Protein AF-A0A497N3H9-F1 (afdb_monomer)

Foldseek 3Di:
DKEKFKDWAFQCPPFDPLPLPTATFKMKIWIDDQLPCVNDIDIDIGGHPRVCSLVVLVVVLVVLVVVFPHEYEAACCVVPVQVSSCVNCVVVVHHSVVSCLRHNYDHVLVLCVVLVVDPPDRDLVRLCVVLVNDAPQPPDDSRCLNVVSVVCVVPVDCNSRSVNVCNRSSRSVSSNSQVVVVSRPVSVVVCSPDNDDDD

pLDDT: mean 89.41, std 14.36, range [39.44, 98.75]

Radius of gyration: 16.15 Å; Cα contacts (8 Å, |Δi|>4): 323; chains: 1; bounding box: 38×33×42 Å

Structure (mmCIF, N/CA/C/O backbone):
data_AF-A0A497N3H9-F1
#
_entry.id   AF-A0A497N3H9-F1
#
loop_
_atom_site.group_PDB
_atom_site.id
_atom_site.type_symbol
_atom_site.label_atom_id
_atom_site.label_alt_id
_atom_site.label_comp_id
_atom_site.label_asym_id
_atom_site.label_entity_id
_atom_site.label_seq_id
_atom_site.pdbx_PDB_ins_code
_atom_site.Cartn_x
_atom_site.Cartn_y
_atom_site.Cartn_z
_atom_site.occupancy
_atom_site.B_iso_or_equiv
_atom_site.auth_seq_id
_atom_site.auth_comp_id
_atom_site.auth_asym_id
_atom_site.auth_atom_id
_atom_site.pdbx_PDB_model_num
ATOM 1 N N . MET A 1 1 ? -19.232 -2.599 6.664 1.00 71.50 1 MET A N 1
ATOM 2 C CA . MET A 1 1 ? -18.861 -2.228 5.272 1.00 71.50 1 MET A CA 1
ATOM 3 C C . MET A 1 1 ? -17.461 -2.758 5.006 1.00 71.50 1 MET A C 1
ATOM 5 O O . MET A 1 1 ? -16.613 -2.571 5.877 1.00 71.50 1 MET A O 1
ATOM 9 N N . PRO A 1 2 ? -17.190 -3.420 3.869 1.00 86.31 2 PRO A N 1
ATOM 10 C CA . PRO A 1 2 ? -15.853 -3.937 3.601 1.00 86.31 2 PRO A CA 1
ATOM 11 C C . PRO A 1 2 ? -14.823 -2.803 3.527 1.00 86.31 2 PRO A C 1
ATOM 13 O O . PRO A 1 2 ? -15.081 -1.733 2.965 1.00 86.31 2 PRO A O 1
ATOM 16 N N . CYS A 1 3 ? -13.666 -3.043 4.134 1.00 93.56 3 CYS A N 1
ATOM 17 C CA . CYS A 1 3 ? -12.518 -2.146 4.125 1.00 93.56 3 CYS A CA 1
ATOM 18 C C . CYS A 1 3 ? -11.404 -2.776 3.295 1.00 93.56 3 CYS A C 1
ATOM 20 O O . CYS A 1 3 ? -11.169 -3.978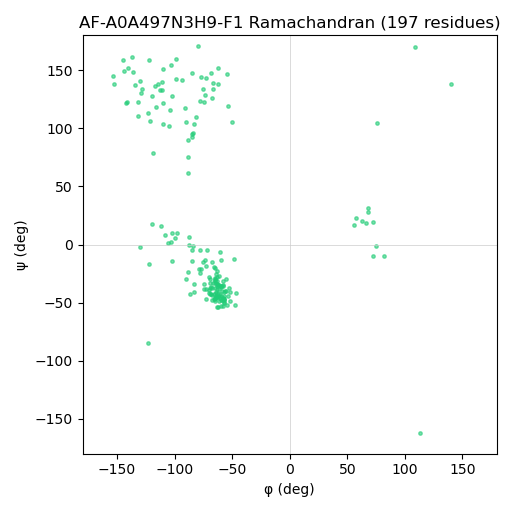 3.405 1.00 93.56 3 CYS A O 1
ATOM 22 N N . VAL A 1 4 ? -10.710 -1.957 2.512 1.00 96.56 4 VAL A N 1
ATOM 23 C CA . VAL A 1 4 ? -9.621 -2.359 1.622 1.00 96.56 4 VAL A CA 1
ATOM 24 C C . VAL A 1 4 ? -8.374 -1.585 2.026 1.00 96.56 4 VAL A C 1
ATOM 26 O O . VAL A 1 4 ? -8.300 -0.387 1.795 1.00 96.56 4 VAL A O 1
ATOM 29 N N . GLY A 1 5 ? -7.410 -2.237 2.665 1.00 97.56 5 GLY A N 1
ATOM 30 C CA . GLY A 1 5 ? -6.070 -1.697 2.871 1.00 97.56 5 GLY A CA 1
ATOM 31 C C . GLY A 1 5 ? -5.264 -1.772 1.581 1.00 97.56 5 GLY A C 1
ATOM 32 O O . GLY A 1 5 ? -5.278 -2.808 0.916 1.00 97.56 5 GLY A O 1
ATOM 33 N N . PHE A 1 6 ? -4.577 -0.689 1.237 1.00 98.50 6 PHE A N 1
ATOM 34 C CA . PHE A 1 6 ? -3.753 -0.590 0.040 1.00 98.50 6 PHE A CA 1
ATOM 35 C C . PHE A 1 6 ? -2.394 0.034 0.351 1.00 98.50 6 PHE A C 1
ATOM 37 O O . PHE A 1 6 ? -2.329 1.021 1.087 1.00 98.50 6 PHE A O 1
ATOM 44 N N . ASP A 1 7 ? -1.347 -0.543 -0.235 1.00 98.62 7 ASP A N 1
ATOM 45 C CA . ASP A 1 7 ? 0.041 -0.094 -0.116 1.00 98.62 7 ASP A CA 1
ATOM 46 C C . ASP A 1 7 ? 0.853 -0.516 -1.353 1.00 98.62 7 ASP A C 1
ATOM 48 O O . ASP A 1 7 ? 0.624 -1.609 -1.898 1.00 98.62 7 ASP A O 1
ATOM 52 N N . ILE A 1 8 ? 1.806 0.317 -1.783 1.00 98.50 8 ILE A N 1
ATOM 53 C CA . ILE A 1 8 ? 2.763 -0.005 -2.852 1.00 98.50 8 ILE A CA 1
ATOM 54 C C . ILE A 1 8 ? 4.211 0.102 -2.390 1.00 98.50 8 ILE A C 1
ATOM 56 O O . ILE A 1 8 ? 4.551 0.864 -1.495 1.00 98.50 8 ILE A O 1
ATOM 60 N N . GLU A 1 9 ? 5.094 -0.575 -3.117 1.00 98.25 9 GLU A N 1
ATOM 61 C CA . GLU A 1 9 ? 6.535 -0.404 -2.978 1.00 98.25 9 GLU A CA 1
ATOM 62 C C . GLU A 1 9 ? 7.197 -0.190 -4.336 1.00 98.25 9 GLU A C 1
ATOM 64 O O . GLU A 1 9 ? 6.853 -0.821 -5.346 1.00 98.25 9 GLU A O 1
ATOM 69 N N . THR A 1 10 ? 8.182 0.701 -4.353 1.00 97.81 10 THR A N 1
ATOM 70 C CA . THR A 1 10 ? 8.909 1.110 -5.555 1.00 97.81 10 THR A CA 1
ATOM 71 C C . THR A 1 10 ? 10.340 0.593 -5.532 1.00 97.81 10 THR A C 1
ATOM 73 O O . THR A 1 10 ? 10.973 0.421 -4.485 1.00 97.81 10 THR A O 1
ATOM 76 N N . TYR A 1 11 ? 10.902 0.361 -6.714 1.00 97.31 11 TYR A N 1
ATOM 77 C CA . TYR A 1 11 ? 12.318 0.045 -6.837 1.00 97.31 11 TYR A CA 1
ATOM 78 C C . TYR A 1 11 ? 13.142 1.326 -6.969 1.00 97.31 11 TYR A C 1
ATOM 80 O O . TYR A 1 11 ? 13.400 1.802 -8.073 1.00 97.31 11 TYR A O 1
ATOM 88 N N . SER A 1 12 ? 13.573 1.859 -5.824 1.00 95.06 12 SER A N 1
ATOM 89 C CA . SER A 1 12 ? 14.181 3.192 -5.732 1.00 95.06 12 SER A CA 1
ATOM 90 C C . SER A 1 12 ? 15.623 3.188 -5.210 1.00 95.06 12 SER A C 1
ATOM 92 O O . SER A 1 12 ? 15.875 3.481 -4.040 1.00 95.06 12 SER A O 1
ATOM 94 N N . PRO A 1 13 ? 16.618 2.857 -6.057 1.00 92.44 13 PRO A N 1
ATOM 95 C CA . PRO A 1 13 ? 18.021 2.778 -5.644 1.00 92.44 13 PRO A CA 1
ATOM 96 C C . PRO A 1 13 ? 18.681 4.148 -5.416 1.00 92.44 13 PRO A C 1
ATOM 98 O O . PRO A 1 13 ? 19.770 4.211 -4.851 1.00 92.44 13 PRO A O 1
ATOM 101 N N . ARG A 1 14 ? 18.058 5.249 -5.865 1.00 89.75 14 ARG A N 1
ATOM 102 C CA . ARG A 1 14 ? 18.621 6.613 -5.800 1.00 89.75 14 ARG A CA 1
ATOM 103 C C . ARG A 1 14 ? 18.053 7.478 -4.669 1.00 89.75 14 ARG A C 1
ATOM 105 O O . ARG A 1 14 ? 18.350 8.667 -4.616 1.00 89.75 14 ARG A O 1
ATOM 112 N N . GLY A 1 15 ? 17.289 6.889 -3.752 1.00 87.06 15 GLY A N 1
ATOM 113 C CA . GLY A 1 15 ? 16.639 7.601 -2.651 1.00 87.06 15 GLY A CA 1
ATOM 114 C C . GLY A 1 15 ? 15.120 7.594 -2.783 1.00 87.06 15 GLY A C 1
ATOM 115 O O . GLY A 1 15 ? 14.568 6.755 -3.485 1.00 87.06 15 GLY A O 1
ATOM 116 N N . PHE A 1 16 ? 14.439 8.493 -2.070 1.00 85.19 16 PHE A N 1
ATOM 117 C CA . PHE A 1 16 ? 12.977 8.553 -2.090 1.00 85.19 16 PHE A CA 1
ATOM 118 C C . PHE A 1 16 ? 12.466 8.990 -3.481 1.00 85.19 16 PHE A C 1
ATOM 120 O O . PHE A 1 16 ? 13.000 9.953 -4.036 1.00 85.19 16 PHE A O 1
ATOM 127 N N . PRO A 1 17 ? 11.458 8.317 -4.062 1.00 89.62 17 PRO A N 1
ATOM 128 C CA . PRO A 1 17 ? 11.097 8.506 -5.466 1.00 89.62 17 PRO A CA 1
ATOM 129 C C . PRO A 1 17 ? 10.079 9.637 -5.692 1.00 89.62 17 PRO A C 1
ATOM 131 O O . PRO A 1 17 ? 8.977 9.413 -6.183 1.00 89.62 17 PRO A O 1
ATOM 134 N N . ASP A 1 18 ? 10.428 10.874 -5.351 1.00 85.50 18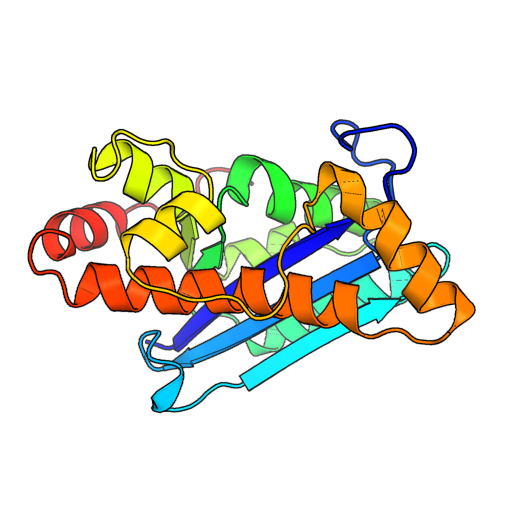 ASP A N 1
ATOM 135 C CA . ASP A 1 18 ? 9.503 12.021 -5.445 1.00 85.50 18 ASP A CA 1
ATOM 136 C C . ASP A 1 18 ? 9.108 12.422 -6.886 1.00 85.50 18 ASP A C 1
ATOM 138 O O . ASP A 1 18 ? 8.157 13.179 -7.076 1.00 85.50 18 ASP A O 1
ATOM 142 N N . ASP A 1 19 ? 9.828 11.946 -7.907 1.00 89.62 19 ASP A N 1
ATOM 143 C CA . ASP A 1 19 ? 9.641 12.330 -9.315 1.00 89.62 19 ASP A CA 1
ATOM 144 C C . ASP A 1 19 ? 8.821 11.325 -10.145 1.00 89.62 19 ASP A C 1
ATOM 146 O O . ASP A 1 19 ? 8.699 11.485 -11.362 1.00 89.62 19 ASP A O 1
ATOM 150 N N . TYR A 1 20 ? 8.268 10.291 -9.497 1.00 92.44 20 TYR A N 1
ATOM 151 C CA . TYR A 1 20 ? 7.468 9.227 -10.118 1.00 92.44 20 TYR A CA 1
ATOM 152 C C . TYR A 1 20 ? 8.193 8.449 -11.230 1.00 92.44 20 TYR A C 1
ATOM 154 O O . TYR A 1 20 ? 7.549 7.867 -12.108 1.00 92.44 20 TYR A O 1
ATOM 162 N N . ARG A 1 21 ? 9.533 8.431 -11.242 1.00 93.19 21 ARG A N 1
ATOM 163 C CA . ARG A 1 21 ? 10.301 7.736 -12.291 1.00 93.19 21 ARG A CA 1
ATOM 164 C C . ARG A 1 21 ? 10.617 6.289 -11.974 1.00 93.19 21 ARG A C 1
ATOM 166 O O . ARG A 1 21 ? 10.743 5.494 -12.909 1.00 93.19 21 ARG A O 1
ATOM 173 N N . ASP A 1 22 ? 10.751 5.966 -10.699 1.00 96.81 22 ASP A N 1
ATOM 174 C CA . ASP A 1 22 ? 11.060 4.612 -10.270 1.00 96.81 22 ASP A CA 1
ATOM 175 C C . ASP A 1 22 ? 9.834 3.694 -10.445 1.00 96.81 22 ASP A C 1
ATOM 177 O O . ASP A 1 22 ? 8.695 4.130 -10.276 1.00 96.81 22 ASP A O 1
ATOM 181 N N . PRO A 1 23 ? 10.027 2.427 -10.837 1.00 97.88 23 PRO A N 1
ATOM 182 C CA . PRO A 1 23 ? 8.909 1.540 -11.108 1.00 97.88 23 PRO A CA 1
ATOM 183 C C . PRO A 1 23 ? 8.284 1.018 -9.815 1.00 97.88 23 PRO A C 1
ATOM 185 O O . PRO A 1 23 ? 8.991 0.692 -8.855 1.00 97.88 23 PRO A O 1
ATOM 188 N N . VAL A 1 24 ? 6.961 0.863 -9.824 1.00 98.56 24 VAL A N 1
ATOM 189 C CA . VAL A 1 24 ? 6.231 0.069 -8.832 1.00 98.56 24 VAL A CA 1
ATOM 190 C C . VAL A 1 24 ? 6.599 -1.396 -9.028 1.00 98.56 24 VAL A C 1
ATOM 192 O O . VAL A 1 24 ? 6.485 -1.946 -10.124 1.00 98.56 24 VAL A O 1
ATOM 195 N N . VAL A 1 25 ? 7.049 -2.038 -7.955 1.00 98.56 25 VAL A N 1
ATOM 196 C CA . VAL A 1 25 ? 7.502 -3.435 -7.985 1.00 98.56 25 VAL A CA 1
ATOM 197 C C . VAL A 1 25 ? 6.753 -4.337 -7.027 1.00 98.56 25 VAL A C 1
ATOM 199 O O . VAL A 1 25 ? 6.792 -5.552 -7.213 1.00 98.56 25 VAL A O 1
ATOM 202 N N . ALA A 1 26 ? 6.046 -3.775 -6.047 1.00 98.56 26 ALA A N 1
ATOM 203 C CA . ALA A 1 26 ? 5.048 -4.510 -5.291 1.00 98.56 26 ALA A CA 1
ATOM 204 C C . ALA A 1 26 ? 3.812 -3.658 -5.008 1.00 98.56 26 ALA A C 1
ATOM 206 O O . ALA A 1 26 ? 3.882 -2.431 -4.956 1.00 98.56 26 ALA A O 1
ATOM 207 N N . ALA A 1 27 ? 2.675 -4.327 -4.864 1.00 98.69 27 ALA A N 1
ATOM 208 C CA . ALA A 1 27 ? 1.418 -3.714 -4.472 1.00 98.69 27 ALA A CA 1
ATOM 209 C C . ALA A 1 27 ? 0.547 -4.746 -3.759 1.00 98.69 27 ALA A C 1
ATOM 211 O O . ALA A 1 27 ? 0.442 -5.887 -4.220 1.00 98.69 27 ALA A O 1
ATOM 212 N N . THR A 1 28 ? -0.120 -4.341 -2.681 1.00 98.69 28 THR A N 1
ATOM 213 C CA . THR A 1 28 ? -1.035 -5.215 -1.944 1.00 98.69 28 THR A CA 1
ATOM 214 C C . THR A 1 28 ? -2.390 -4.561 -1.740 1.00 98.69 28 THR A C 1
ATOM 216 O O . THR A 1 28 ? -2.478 -3.422 -1.292 1.00 98.69 28 THR A O 1
ATOM 219 N N . LEU A 1 29 ? -3.446 -5.330 -2.008 1.00 98.00 29 LEU A N 1
ATOM 220 C CA . LEU A 1 29 ? -4.818 -5.068 -1.590 1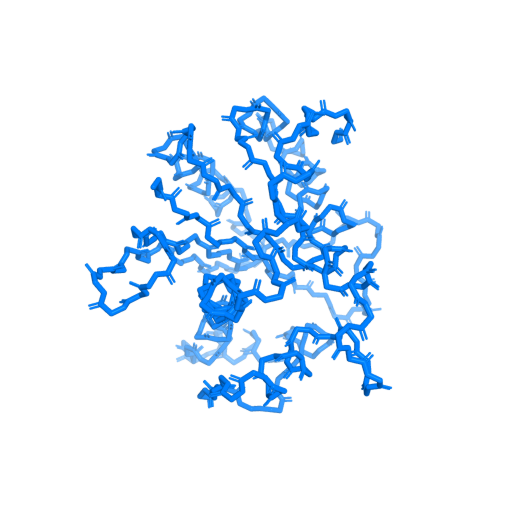.00 98.00 29 LEU A CA 1
ATOM 221 C C . LEU A 1 29 ? -5.217 -6.100 -0.530 1.00 98.00 29 LEU A C 1
ATOM 223 O O . LEU A 1 29 ? -5.199 -7.309 -0.771 1.00 98.00 29 LEU A O 1
ATOM 227 N N . ALA A 1 30 ? -5.593 -5.617 0.648 1.00 97.50 30 ALA A N 1
ATOM 228 C CA . ALA A 1 30 ? -6.062 -6.428 1.761 1.00 97.50 30 ALA A CA 1
ATOM 229 C C . ALA A 1 30 ? -7.512 -6.068 2.070 1.00 97.50 30 ALA A C 1
ATOM 231 O O . ALA A 1 30 ? -7.790 -4.936 2.445 1.00 97.50 30 ALA A O 1
ATOM 232 N N . THR A 1 31 ? -8.440 -7.013 1.950 1.00 95.44 31 THR A N 1
ATOM 233 C CA . THR A 1 31 ? -9.865 -6.763 2.205 1.00 95.44 31 THR A CA 1
ATOM 234 C C . THR A 1 31 ? -10.343 -7.523 3.431 1.00 95.44 31 THR A C 1
ATOM 236 O O . THR A 1 31 ? -10.085 -8.717 3.567 1.00 95.44 31 THR A O 1
ATOM 239 N N . SER A 1 32 ? -11.068 -6.843 4.315 1.00 93.62 32 SER A N 1
ATOM 240 C CA . SER A 1 32 ? -11.694 -7.439 5.498 1.00 93.62 32 SER A CA 1
ATOM 241 C C . SER A 1 32 ? -13.048 -6.787 5.779 1.00 93.62 32 SER A C 1
ATOM 243 O O . SER A 1 32 ? -13.260 -5.604 5.483 1.00 93.62 32 SER A O 1
ATOM 245 N N . ILE A 1 33 ? -13.971 -7.556 6.356 1.00 83.44 33 ILE A N 1
ATOM 246 C CA . ILE A 1 33 ? -15.256 -7.044 6.834 1.00 83.44 33 ILE A CA 1
ATOM 247 C C . ILE A 1 33 ? -14.997 -6.254 8.123 1.00 83.44 33 ILE A C 1
ATOM 249 O O . ILE A 1 33 ? -14.389 -6.750 9.067 1.00 83.44 33 ILE A O 1
ATOM 253 N N . ASP A 1 34 ? -15.386 -4.976 8.128 1.00 75.69 34 ASP A N 1
ATOM 254 C CA . ASP A 1 34 ? -15.263 -4.053 9.271 1.00 75.69 34 ASP A CA 1
ATOM 255 C C . ASP A 1 34 ? -13.833 -3.886 9.841 1.00 75.69 34 ASP A C 1
ATOM 257 O O . ASP A 1 34 ? -13.625 -3.376 10.947 1.00 75.69 34 ASP A O 1
ATOM 261 N N . GLY A 1 35 ? -12.820 -4.283 9.065 1.00 76.81 35 GLY A N 1
ATOM 262 C CA . GLY A 1 35 ? -11.402 -4.170 9.406 1.00 76.81 35 GLY A CA 1
ATOM 263 C C . GLY A 1 35 ? -10.894 -5.187 10.436 1.00 76.81 35 GLY A C 1
ATOM 264 O O . GLY A 1 35 ? -9.704 -5.156 10.757 1.00 76.81 35 GLY A O 1
ATOM 265 N N . ASP A 1 36 ? -11.737 -6.083 10.970 1.00 87.81 36 ASP A N 1
ATOM 266 C CA . ASP A 1 36 ? -11.266 -7.176 11.831 1.00 87.81 36 ASP A CA 1
ATOM 267 C C . ASP A 1 36 ? -10.809 -8.362 10.982 1.00 87.81 36 ASP A C 1
ATOM 269 O O . ASP A 1 36 ? -11.581 -9.242 10.614 1.00 87.81 36 ASP A O 1
ATOM 273 N N . VAL A 1 37 ? -9.508 -8.420 10.712 1.00 92.25 37 VAL A N 1
ATOM 274 C CA . VAL A 1 37 ? -8.904 -9.469 9.874 1.00 92.25 37 VAL A CA 1
ATOM 275 C C . VAL A 1 37 ? -9.106 -10.897 10.402 1.00 92.25 37 VAL A C 1
ATOM 277 O O . VAL A 1 37 ? -8.846 -11.852 9.676 1.00 92.25 37 VAL A O 1
ATOM 280 N N . ARG A 1 38 ? -9.552 -11.067 11.655 1.00 91.31 38 ARG A N 1
ATOM 281 C CA . ARG A 1 38 ? -9.865 -12.378 12.250 1.00 91.31 38 ARG A CA 1
ATOM 282 C C . ARG A 1 38 ? -11.225 -12.922 11.816 1.00 91.31 38 ARG A C 1
ATOM 284 O O . ARG A 1 38 ? -11.427 -14.125 11.910 1.00 91.31 38 ARG A O 1
ATOM 291 N N . ASP A 1 39 ? -12.119 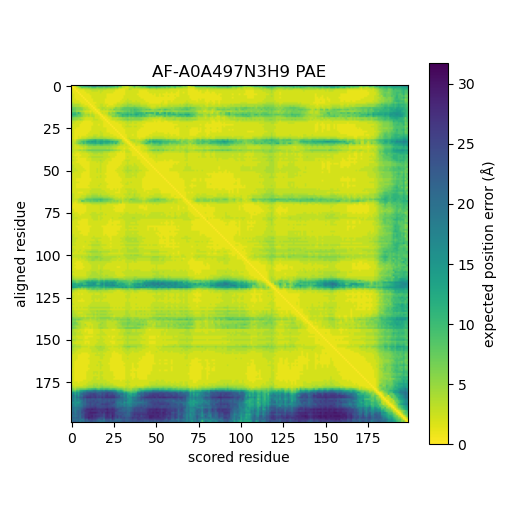-12.051 11.354 1.00 89.44 39 ASP A N 1
ATOM 292 C CA . ASP A 1 39 ? -13.441 -12.416 10.826 1.00 89.44 39 ASP A CA 1
ATOM 293 C C . ASP A 1 39 ? -13.399 -12.742 9.320 1.00 89.44 39 ASP A C 1
ATOM 295 O O . ASP A 1 39 ? -14.396 -13.077 8.691 1.00 89.44 39 ASP A O 1
ATOM 299 N N . GLY A 1 40 ? -12.214 -12.643 8.717 1.00 92.81 40 GLY A N 1
ATOM 300 C CA . GLY A 1 40 ? -11.993 -12.902 7.305 1.00 92.81 40 GLY A CA 1
ATOM 301 C C . GLY A 1 40 ? -11.030 -11.889 6.704 1.00 92.81 40 GLY A C 1
ATOM 302 O O . GLY A 1 40 ? -11.092 -10.684 6.977 1.00 92.81 40 GLY A O 1
ATOM 303 N N . LEU A 1 41 ? -10.132 -12.399 5.867 1.00 95.31 41 LEU A N 1
ATOM 304 C CA . LEU A 1 41 ? -9.134 -11.612 5.167 1.00 95.31 41 LEU A CA 1
ATOM 305 C C . LEU A 1 41 ? -8.942 -12.178 3.759 1.00 95.31 41 LEU A C 1
ATOM 307 O O . LEU A 1 41 ? -8.568 -13.338 3.595 1.00 95.31 41 LEU A O 1
ATOM 311 N N . VAL A 1 42 ? -9.163 -11.335 2.755 1.00 95.50 42 VAL A N 1
ATOM 312 C CA . VAL A 1 42 ? -8.772 -11.600 1.368 1.00 95.50 42 VAL A CA 1
ATOM 313 C C . VAL A 1 42 ? -7.514 -10.794 1.079 1.00 95.50 42 VAL A C 1
ATOM 315 O O . VAL A 1 42 ? -7.485 -9.587 1.314 1.00 95.50 42 VAL A O 1
ATOM 318 N N . LEU A 1 43 ? -6.476 -11.459 0.577 1.00 96.19 43 LEU A N 1
ATOM 319 C CA . LEU A 1 43 ? -5.205 -10.836 0.220 1.00 96.19 43 LEU A CA 1
ATOM 320 C C . LEU A 1 43 ? -4.924 -11.034 -1.259 1.00 96.19 43 LEU A C 1
ATOM 322 O O . LEU A 1 43 ? -4.907 -12.163 -1.747 1.00 96.19 43 LEU A O 1
ATOM 326 N N . ILE A 1 44 ? -4.633 -9.932 -1.937 1.00 97.50 44 ILE A N 1
ATOM 327 C CA . ILE A 1 44 ? -4.070 -9.932 -3.279 1.00 97.50 44 ILE A CA 1
ATOM 328 C C . ILE A 1 44 ? -2.780 -9.134 -3.203 1.00 97.50 44 ILE A C 1
ATOM 330 O O . ILE A 1 44 ? -2.805 -7.934 -2.944 1.00 97.50 44 ILE A O 1
ATOM 334 N N . SER A 1 45 ? -1.652 -9.807 -3.396 1.00 98.00 45 SER A N 1
ATOM 335 C CA . SER A 1 45 ? -0.334 -9.192 -3.307 1.00 98.00 45 SER A CA 1
ATOM 336 C C . SER A 1 45 ? 0.476 -9.530 -4.549 1.00 98.00 45 SER A C 1
ATOM 338 O O . SER A 1 45 ? 0.516 -10.682 -4.990 1.00 98.00 45 SER A O 1
ATOM 340 N N . LEU A 1 46 ? 1.064 -8.502 -5.146 1.00 98.56 46 LEU A N 1
ATOM 341 C CA . LEU A 1 46 ? 1.795 -8.560 -6.401 1.00 98.56 46 LEU A CA 1
ATOM 342 C C . LEU A 1 46 ? 3.240 -8.180 -6.139 1.00 98.56 46 LEU A C 1
ATOM 344 O O . LEU A 1 46 ? 3.501 -7.194 -5.459 1.00 98.56 46 LEU A O 1
ATOM 348 N N . ILE A 1 47 ? 4.168 -8.927 -6.730 1.00 98.50 47 ILE A N 1
ATOM 349 C CA . ILE A 1 47 ? 5.580 -8.562 -6.776 1.00 98.50 47 ILE A CA 1
ATOM 350 C C . ILE A 1 47 ? 6.153 -8.944 -8.138 1.00 98.50 47 ILE A C 1
ATOM 352 O O . ILE A 1 47 ? 6.044 -10.089 -8.577 1.00 98.50 47 ILE A O 1
ATOM 356 N N . TYR A 1 48 ? 6.704 -7.964 -8.844 1.00 98.50 48 TYR A N 1
ATOM 357 C CA . TYR A 1 48 ? 7.201 -8.117 -10.210 1.00 98.50 48 TYR A CA 1
ATOM 358 C C . TYR A 1 48 ? 8.549 -7.419 -10.361 1.00 98.50 48 TYR A C 1
ATOM 360 O O . TYR A 1 48 ? 8.781 -6.392 -9.726 1.00 98.50 48 TYR A O 1
ATOM 368 N N . PRO A 1 49 ? 9.447 -7.928 -11.224 1.00 98.19 49 PRO A N 1
ATOM 369 C CA . PRO A 1 49 ? 10.662 -7.202 -11.553 1.00 98.19 49 PRO A CA 1
ATOM 370 C C . PRO A 1 49 ? 10.334 -5.857 -12.237 1.00 98.19 49 PRO A C 1
ATOM 372 O O . PRO A 1 49 ? 9.335 -5.780 -12.953 1.00 98.19 49 PRO A O 1
ATOM 375 N N . PRO A 1 50 ? 11.205 -4.834 -12.109 1.00 97.94 50 PRO A N 1
ATOM 376 C CA . PRO A 1 50 ? 11.000 -3.482 -12.640 1.00 97.94 50 PRO A CA 1
ATOM 377 C C . PRO A 1 50 ? 10.521 -3.423 -14.094 1.00 97.94 50 PRO A C 1
ATOM 379 O O . PRO A 1 50 ? 9.616 -2.672 -14.432 1.00 97.94 50 PRO A O 1
ATOM 382 N N . TYR A 1 51 ? 11.090 -4.263 -14.962 1.00 97.75 51 TYR A N 1
ATOM 383 C CA . TYR A 1 51 ? 10.763 -4.292 -16.390 1.00 97.75 51 TYR A CA 1
ATOM 384 C C . TYR A 1 51 ? 9.375 -4.888 -16.707 1.00 97.75 51 TYR A C 1
ATOM 386 O O . TYR A 1 51 ? 8.973 -4.899 -17.866 1.00 97.75 51 TYR A O 1
ATOM 394 N N . LYS A 1 52 ? 8.647 -5.402 -15.704 1.00 98.56 52 LYS A N 1
ATOM 395 C CA . LYS A 1 52 ? 7.275 -5.928 -15.817 1.00 98.56 52 LYS A CA 1
ATOM 396 C C . LYS A 1 52 ? 6.240 -5.065 -15.082 1.00 98.56 52 LYS A C 1
ATOM 398 O O . LYS A 1 52 ? 5.130 -5.542 -14.853 1.00 98.56 52 LYS A O 1
ATOM 403 N N . GLU A 1 53 ? 6.572 -3.823 -14.724 1.00 98.69 53 GLU A N 1
ATOM 404 C CA . GLU A 1 53 ? 5.655 -2.911 -14.022 1.00 98.69 53 GLU A CA 1
ATOM 405 C C . GLU A 1 53 ? 4.297 -2.777 -14.726 1.00 98.69 53 GLU A C 1
ATOM 407 O O . GLU A 1 53 ? 3.269 -2.822 -14.059 1.00 98.69 53 GLU A O 1
ATOM 412 N N . GLU A 1 54 ? 4.258 -2.695 -16.061 1.00 98.69 54 GLU A N 1
ATOM 413 C CA . GLU A 1 54 ? 2.990 -2.623 -16.800 1.00 98.69 54 GLU A CA 1
ATOM 414 C C . GLU A 1 54 ? 2.044 -3.778 -16.435 1.00 98.69 54 GLU A C 1
ATOM 416 O O . GLU A 1 54 ? 0.858 -3.566 -16.187 1.00 98.69 54 GLU A O 1
ATOM 421 N N . ILE A 1 55 ? 2.569 -5.005 -16.361 1.00 98.75 55 ILE A N 1
ATOM 422 C CA . ILE A 1 55 ? 1.777 -6.187 -16.003 1.00 98.75 55 ILE A CA 1
ATOM 423 C C . ILE A 1 55 ? 1.262 -6.042 -14.570 1.00 98.75 55 ILE A C 1
ATOM 425 O O . ILE A 1 55 ? 0.082 -6.290 -14.324 1.00 98.75 55 ILE A O 1
ATOM 429 N N . LEU A 1 56 ? 2.123 -5.614 -13.640 1.00 98.75 56 LEU A N 1
ATOM 430 C CA . LEU A 1 56 ? 1.742 -5.368 -12.248 1.00 98.75 56 LEU A CA 1
ATOM 431 C C . LEU A 1 56 ? 0.601 -4.351 -12.170 1.00 98.75 56 LEU A C 1
ATOM 433 O O . LEU A 1 56 ? -0.410 -4.631 -11.532 1.00 98.75 56 LEU A O 1
ATOM 437 N N . LEU A 1 57 ? 0.730 -3.205 -12.841 1.00 98.75 57 LEU A N 1
ATOM 438 C CA . LEU A 1 57 ? -0.261 -2.131 -12.794 1.00 98.75 57 LEU A CA 1
ATOM 439 C C . LEU A 1 57 ? -1.582 -2.528 -13.460 1.00 98.75 57 LEU A C 1
ATOM 441 O O . LEU A 1 57 ? -2.641 -2.204 -12.929 1.00 98.75 57 LEU A O 1
ATOM 445 N N . ARG A 1 58 ? -1.556 -3.281 -14.567 1.00 98.62 58 ARG A N 1
ATOM 446 C CA . ARG A 1 58 ? -2.786 -3.806 -15.189 1.00 98.62 58 ARG A CA 1
ATOM 447 C C . ARG A 1 58 ? -3.518 -4.770 -14.260 1.00 98.62 58 ARG A C 1
ATOM 449 O O . ARG A 1 58 ? -4.723 -4.633 -14.075 1.00 98.62 58 ARG A O 1
ATOM 456 N N . ARG A 1 59 ? -2.793 -5.693 -13.620 1.00 98.50 59 ARG A N 1
ATOM 457 C CA . ARG A 1 59 ? -3.378 -6.602 -12.622 1.00 98.50 59 ARG A CA 1
ATOM 458 C C . ARG A 1 59 ? -3.923 -5.840 -11.423 1.00 98.50 59 ARG A C 1
ATOM 460 O O . ARG A 1 59 ? -5.046 -6.089 -11.006 1.00 98.50 59 ARG A O 1
ATOM 467 N N . LEU A 1 60 ? -3.165 -4.878 -10.906 1.00 98.38 60 LEU A N 1
ATOM 468 C CA . LEU A 1 60 ? -3.612 -4.029 -9.809 1.00 98.38 60 LEU A CA 1
ATOM 469 C C . LEU A 1 60 ? -4.917 -3.300 -10.163 1.00 98.38 60 LEU A C 1
ATOM 471 O O . LEU A 1 60 ? -5.837 -3.282 -9.351 1.00 98.38 60 LEU A O 1
ATOM 475 N N . TYR A 1 61 ? -5.018 -2.751 -11.375 1.00 98.06 61 TYR A N 1
ATOM 476 C CA . TYR A 1 61 ? -6.233 -2.105 -11.868 1.00 98.06 61 TYR A CA 1
ATOM 477 C C . TYR A 1 61 ? -7.433 -3.067 -11.894 1.00 98.06 61 TYR A C 1
ATOM 479 O O . TYR A 1 61 ? -8.494 -2.726 -11.375 1.00 98.06 61 TYR A O 1
ATOM 487 N N . GLU A 1 62 ? -7.264 -4.281 -12.433 1.00 97.06 62 GLU A N 1
ATOM 488 C CA . GLU A 1 62 ? -8.305 -5.325 -12.428 1.00 97.06 62 GLU A CA 1
ATOM 489 C C . GLU A 1 62 ? -8.779 -5.645 -11.001 1.00 97.06 62 GLU A C 1
ATOM 491 O O . GLU A 1 62 ? -9.972 -5.800 -10.756 1.00 97.06 62 GLU A O 1
ATOM 496 N N . PHE A 1 63 ? -7.866 -5.699 -10.030 1.00 95.88 63 PHE A N 1
ATOM 497 C CA . PHE A 1 63 ? -8.227 -5.981 -8.640 1.00 95.88 63 PHE A CA 1
ATOM 498 C C . PHE A 1 63 ? -8.905 -4.807 -7.933 1.00 95.88 63 PHE A C 1
ATOM 500 O O . PHE A 1 63 ? -9.805 -5.032 -7.125 1.00 95.88 63 PHE A O 1
ATOM 507 N N . PHE A 1 64 ? -8.535 -3.564 -8.251 1.00 95.44 64 PHE A N 1
ATOM 508 C CA . PHE A 1 64 ? -9.287 -2.399 -7.785 1.00 95.44 64 PHE A CA 1
ATOM 509 C C . PHE A 1 64 ? -10.739 -2.432 -8.282 1.00 95.44 64 PHE A C 1
ATOM 511 O O . PHE A 1 64 ? -11.639 -2.082 -7.520 1.00 95.44 64 PHE A O 1
ATOM 518 N N .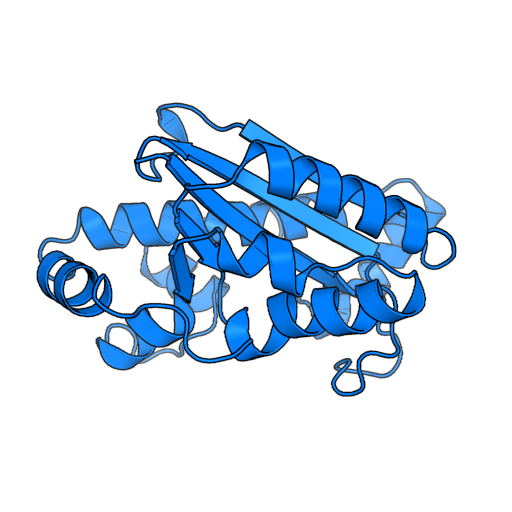 ASP A 1 65 ? -10.980 -2.904 -9.507 1.00 93.56 65 ASP A N 1
ATOM 519 C CA . ASP A 1 65 ? -12.327 -3.018 -10.087 1.00 93.56 65 ASP A CA 1
ATOM 520 C C . ASP A 1 65 ? -13.221 -3.954 -9.261 1.00 93.56 65 ASP A C 1
ATOM 522 O O . ASP A 1 65 ? -14.346 -3.607 -8.902 1.00 93.56 65 ASP A O 1
ATOM 526 N N . LEU A 1 66 ? -12.666 -5.087 -8.822 1.00 90.88 66 LEU A N 1
ATOM 527 C CA . LEU A 1 66 ? -13.358 -6.046 -7.950 1.00 90.88 66 LEU A CA 1
ATOM 528 C C . LEU A 1 66 ? -13.688 -5.486 -6.558 1.00 90.88 66 LEU A C 1
ATOM 530 O O . LEU A 1 66 ? -14.545 -6.026 -5.857 1.00 90.88 66 LEU A O 1
ATOM 534 N N . CYS A 1 67 ? -12.997 -4.430 -6.133 1.00 89.50 67 CYS A N 1
ATOM 535 C CA . CYS A 1 67 ? -13.129 -3.845 -4.804 1.00 89.50 67 CYS A CA 1
ATOM 536 C C . CYS A 1 67 ? -13.945 -2.543 -4.778 1.00 89.50 67 CYS A C 1
ATOM 538 O O . CYS A 1 67 ? -14.074 -1.952 -3.701 1.00 89.50 67 CYS A O 1
ATOM 540 N N . MET A 1 68 ? -14.481 -2.081 -5.914 1.00 86.12 68 MET A N 1
ATOM 541 C CA . MET A 1 68 ? -15.197 -0.804 -6.010 1.00 86.12 68 MET A CA 1
ATOM 542 C C . MET A 1 68 ? -16.353 -0.675 -5.006 1.00 86.12 68 MET A C 1
ATOM 544 O O . MET A 1 68 ? -17.025 -1.643 -4.655 1.00 86.12 68 MET A O 1
ATOM 548 N N . GLY A 1 69 ? -16.597 0.554 -4.540 1.00 83.69 69 GLY A N 1
ATOM 549 C CA . GLY A 1 69 ? -17.645 0.867 -3.560 1.00 83.69 69 GLY A CA 1
ATOM 550 C C . GLY A 1 69 ? -17.267 0.597 -2.096 1.00 83.69 69 GLY A C 1
ATOM 551 O O . GLY A 1 69 ? -17.972 1.055 -1.194 1.00 83.69 69 GLY A O 1
ATOM 552 N N . ASN A 1 70 ? -16.142 -0.074 -1.838 1.00 90.06 70 ASN A N 1
ATOM 553 C CA . ASN A 1 70 ? -15.627 -0.307 -0.488 1.00 90.06 70 ASN A CA 1
ATOM 554 C C . ASN A 1 70 ? -14.883 0.920 0.082 1.00 90.06 70 ASN A C 1
ATOM 556 O O . ASN A 1 70 ? -14.619 1.904 -0.617 1.00 90.06 70 ASN A O 1
ATOM 560 N N . LE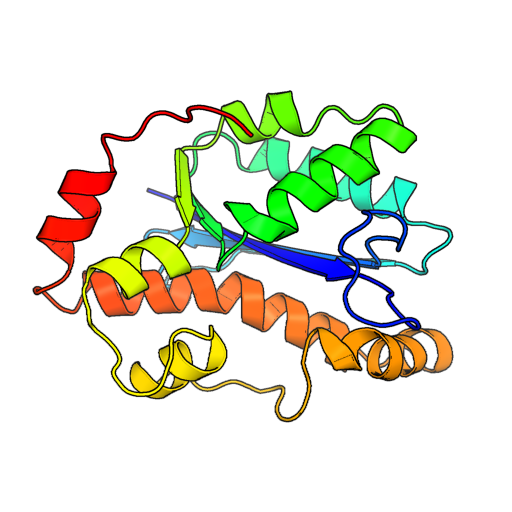U A 1 71 ? -14.537 0.876 1.377 1.00 93.00 71 LEU A N 1
ATOM 561 C CA . LEU A 1 71 ? -13.679 1.891 2.004 1.00 93.00 71 LEU A CA 1
ATOM 562 C C . LEU A 1 71 ? -12.209 1.588 1.714 1.00 93.00 71 LEU A C 1
ATOM 564 O O . LEU A 1 71 ? -11.660 0.653 2.291 1.00 93.00 71 LEU A O 1
ATOM 568 N N . LEU A 1 72 ? -11.567 2.401 0.883 1.00 96.00 72 LEU A N 1
ATOM 569 C CA . LEU A 1 72 ? -10.129 2.346 0.654 1.00 96.00 72 LEU A CA 1
ATOM 570 C C . LEU A 1 72 ? -9.382 3.011 1.814 1.00 96.00 72 LEU A C 1
ATOM 572 O O . LEU A 1 72 ? -9.598 4.184 2.124 1.00 96.00 72 LEU A O 1
ATOM 576 N N . LEU A 1 73 ? -8.484 2.260 2.432 1.00 96.88 73 LEU A N 1
ATOM 577 C CA . LEU A 1 73 ? -7.591 2.689 3.493 1.00 96.88 73 LEU A CA 1
ATOM 578 C C . LEU A 1 73 ? -6.165 2.710 2.965 1.00 96.88 73 LEU A C 1
ATOM 580 O O . LEU A 1 73 ? -5.693 1.742 2.378 1.00 96.88 73 LEU A O 1
ATOM 584 N N . THR A 1 74 ? -5.465 3.795 3.251 1.00 98.00 74 THR A N 1
ATOM 585 C CA . THR A 1 74 ? -4.026 3.921 2.996 1.00 98.00 74 THR A CA 1
ATOM 586 C C . THR A 1 74 ? -3.368 4.572 4.199 1.00 98.00 74 THR A C 1
ATOM 588 O O . THR A 1 74 ? -4.035 5.298 4.950 1.00 98.00 74 THR A O 1
ATOM 591 N N . TYR A 1 75 ? -2.053 4.439 4.325 1.00 97.69 75 TYR A N 1
ATOM 592 C CA . TYR A 1 75 ? -1.287 5.194 5.304 1.00 97.69 75 TYR A CA 1
ATOM 593 C C . TYR A 1 75 ? -0.409 6.238 4.612 1.00 97.69 75 TYR A C 1
ATOM 595 O O . TYR A 1 75 ? 0.624 5.911 4.051 1.00 97.69 75 TYR A O 1
ATOM 603 N N . ASN A 1 76 ? -0.807 7.515 4.656 1.00 95.69 76 ASN A N 1
ATOM 604 C CA . ASN A 1 76 ? -0.149 8.603 3.918 1.00 95.69 76 ASN A CA 1
ATOM 605 C C . ASN A 1 76 ? -0.205 8.439 2.376 1.00 95.69 76 ASN A C 1
ATOM 607 O O . ASN A 1 76 ? 0.539 9.096 1.642 1.00 95.69 76 ASN A O 1
ATOM 611 N N . GLY A 1 77 ? -1.143 7.630 1.875 1.00 95.19 77 GLY A N 1
ATOM 612 C CA . GLY A 1 77 ? -1.279 7.327 0.449 1.00 95.19 77 GLY A CA 1
ATOM 613 C C . GLY A 1 77 ? -1.824 8.460 -0.416 1.00 95.19 77 GLY A C 1
ATOM 614 O O . GLY A 1 77 ? -1.567 8.470 -1.616 1.00 95.19 77 GLY A O 1
ATOM 615 N N . LEU A 1 78 ? -2.485 9.479 0.158 1.00 93.31 78 LEU A N 1
ATOM 616 C CA . LEU A 1 78 ? -2.824 10.693 -0.610 1.00 93.31 78 LEU A CA 1
ATOM 617 C C . LEU A 1 78 ? -1.582 11.461 -1.050 1.00 93.31 78 LEU A C 1
ATOM 619 O O . LEU A 1 78 ? -1.601 12.165 -2.060 1.00 93.31 78 LEU A O 1
ATOM 623 N N . ARG A 1 79 ? -0.518 11.390 -0.248 1.00 92.12 79 ARG A N 1
ATOM 624 C CA . ARG A 1 79 ? 0.743 12.052 -0.565 1.00 92.12 79 ARG A CA 1
ATOM 625 C C . ARG A 1 79 ? 1.586 11.207 -1.513 1.00 92.12 79 ARG A C 1
ATOM 627 O O . ARG A 1 79 ? 2.304 11.795 -2.314 1.00 92.12 79 ARG A O 1
ATOM 634 N N . PHE A 1 80 ? 1.511 9.884 -1.391 1.00 94.50 80 PHE A N 1
ATOM 635 C CA . PHE A 1 80 ? 2.401 8.968 -2.088 1.00 94.50 80 PHE A CA 1
ATOM 636 C C . PHE A 1 80 ? 1.638 7.959 -2.949 1.00 94.50 80 PHE A C 1
ATOM 638 O O . PHE A 1 80 ? 1.442 8.233 -4.129 1.00 94.50 80 PHE A O 1
ATOM 645 N N . ASP A 1 81 ? 1.170 6.847 -2.377 1.00 97.31 81 ASP A N 1
ATOM 646 C CA . ASP A 1 81 ? 0.707 5.650 -3.094 1.00 97.31 81 ASP A CA 1
ATOM 647 C C . ASP A 1 81 ? -0.260 5.937 -4.247 1.00 97.31 81 ASP A C 1
ATOM 649 O O . ASP A 1 81 ? -0.032 5.515 -5.380 1.00 97.31 81 ASP A O 1
ATOM 653 N N . LEU A 1 82 ? -1.325 6.699 -3.977 1.00 97.00 82 LEU A N 1
ATOM 654 C CA . LEU A 1 82 ? -2.391 6.953 -4.948 1.00 97.00 82 LEU A CA 1
ATOM 655 C C . LEU A 1 82 ? -1.907 7.836 -6.097 1.00 97.00 82 LEU A C 1
ATOM 657 O O . LEU A 1 82 ? -2.172 7.547 -7.262 1.00 97.00 82 LEU A O 1
ATOM 661 N N . LYS A 1 83 ? -1.141 8.885 -5.781 1.00 96.12 83 LYS A N 1
ATOM 662 C CA . LYS A 1 83 ? -0.528 9.745 -6.801 1.00 96.12 83 LYS A CA 1
ATOM 663 C C . LYS A 1 83 ? 0.493 8.973 -7.619 1.00 96.12 83 LYS A C 1
ATOM 665 O O . LYS A 1 83 ? 0.587 9.179 -8.827 1.00 96.12 83 LYS A O 1
ATOM 670 N N . TYR A 1 84 ? 1.229 8.077 -6.972 1.00 98.00 84 TYR A N 1
ATOM 671 C CA . TYR A 1 84 ? 2.249 7.276 -7.618 1.00 98.00 84 TYR A CA 1
ATOM 672 C C . TYR A 1 84 ? 1.644 6.359 -8.677 1.00 98.00 84 TYR A C 1
ATOM 674 O O . TYR A 1 84 ? 2.036 6.438 -9.838 1.00 98.00 84 TYR A O 1
ATOM 682 N N . ILE A 1 85 ? 0.637 5.553 -8.321 1.00 98.00 85 ILE A N 1
ATOM 683 C CA . ILE A 1 85 ? 0.006 4.642 -9.287 1.00 98.00 85 ILE A CA 1
ATOM 684 C C . ILE A 1 85 ? -0.722 5.387 -10.407 1.00 98.00 85 ILE A C 1
ATOM 686 O O . ILE A 1 85 ? -0.738 4.897 -11.530 1.00 98.00 85 ILE A O 1
ATOM 690 N N . VAL A 1 86 ? -1.265 6.583 -10.144 1.00 97.88 86 VAL A N 1
ATOM 691 C CA . VAL A 1 86 ? -1.843 7.441 -11.188 1.00 97.88 86 VAL A CA 1
ATOM 692 C C . VAL A 1 86 ? -0.773 7.854 -12.199 1.00 97.88 86 VAL A C 1
ATOM 694 O O . VAL A 1 86 ? -0.928 7.579 -13.386 1.00 97.88 86 VAL A O 1
ATOM 697 N N . ASN A 1 87 ? 0.342 8.431 -11.741 1.00 97.88 87 ASN A N 1
ATOM 698 C CA . ASN A 1 87 ? 1.417 8.880 -12.634 1.00 97.88 87 ASN A CA 1
ATOM 699 C C . ASN A 1 87 ? 2.066 7.708 -13.387 1.00 97.88 87 ASN A C 1
ATOM 701 O O . ASN A 1 87 ? 2.325 7.802 -14.585 1.00 97.88 87 ASN A O 1
ATOM 705 N N . ARG A 1 88 ? 2.311 6.580 -12.709 1.00 98.06 88 ARG A N 1
ATOM 706 C CA . ARG A 1 88 ? 2.889 5.387 -13.347 1.00 98.06 88 ARG A CA 1
ATOM 707 C C . ARG A 1 88 ? 1.916 4.718 -14.313 1.00 98.06 88 ARG A C 1
ATOM 709 O O . ARG A 1 88 ? 2.331 4.268 -15.374 1.00 98.06 88 ARG A O 1
ATOM 716 N N . GLY A 1 89 ? 0.627 4.681 -13.982 1.00 98.06 89 GLY A N 1
ATOM 717 C CA . GLY A 1 89 ? -0.416 4.137 -14.848 1.00 98.06 89 GLY A CA 1
ATOM 718 C C . GLY A 1 89 ? -0.569 4.910 -16.155 1.00 98.06 89 GLY A C 1
ATOM 719 O O . GLY A 1 89 ? -0.722 4.289 -17.207 1.00 98.06 89 GLY A O 1
ATOM 720 N N . GLU A 1 90 ? -0.448 6.241 -16.119 1.00 97.56 90 GLU A N 1
ATOM 721 C CA . GLU A 1 90 ? -0.527 7.104 -17.308 1.00 97.56 90 GLU A CA 1
ATOM 722 C C . GLU A 1 90 ? 0.518 6.739 -18.374 1.00 97.56 90 GLU A C 1
ATOM 724 O O . GLU A 1 90 ? 0.194 6.731 -19.562 1.00 97.56 90 GLU A O 1
ATOM 729 N N . ILE A 1 91 ? 1.726 6.328 -17.965 1.00 97.56 91 ILE A N 1
ATOM 730 C CA . ILE A 1 91 ? 2.794 5.861 -18.872 1.00 97.56 91 ILE A CA 1
ATOM 731 C C . ILE A 1 91 ? 2.328 4.667 -19.726 1.00 97.56 91 ILE A C 1
ATOM 733 O O . ILE A 1 91 ? 2.748 4.522 -20.873 1.00 97.56 91 ILE A O 1
ATOM 737 N N . TYR A 1 92 ? 1.436 3.833 -19.186 1.00 97.88 92 TYR A N 1
ATOM 738 C CA . TYR A 1 92 ? 0.936 2.607 -19.818 1.00 97.88 92 TYR A CA 1
ATOM 739 C C . TYR A 1 92 ? -0.521 2.709 -20.305 1.00 97.88 92 TYR A C 1
ATOM 741 O O . TYR A 1 92 ? -1.123 1.699 -20.692 1.00 97.88 92 TYR A O 1
ATOM 749 N N . GLY A 1 93 ? -1.110 3.911 -20.272 1.00 97.88 93 GLY A N 1
ATOM 750 C CA . GLY A 1 93 ? -2.507 4.145 -20.648 1.00 97.88 93 GLY A CA 1
ATOM 751 C C . GLY A 1 93 ? -3.528 3.525 -19.685 1.00 97.88 93 GLY A C 1
ATOM 752 O O . GLY A 1 93 ? -4.596 3.097 -20.120 1.00 97.88 93 GLY A O 1
ATOM 753 N N . ILE A 1 94 ? -3.200 3.424 -18.393 1.00 98.19 94 ILE A N 1
ATOM 754 C CA . ILE A 1 94 ? -4.068 2.873 -17.341 1.00 98.19 94 ILE A CA 1
ATOM 755 C C . ILE A 1 94 ? -4.649 4.023 -16.509 1.00 98.19 94 ILE A C 1
ATOM 757 O O .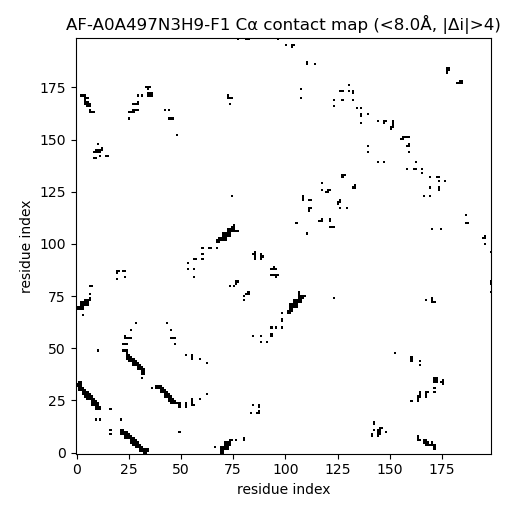 ILE A 1 94 ? -3.920 4.729 -15.814 1.00 98.19 94 ILE A O 1
ATOM 761 N N . ASP A 1 95 ? -5.971 4.195 -16.544 1.00 96.31 95 ASP A N 1
ATOM 762 C CA . ASP A 1 95 ? -6.664 5.305 -15.875 1.00 96.31 95 ASP A CA 1
ATOM 763 C C . ASP A 1 95 ? -7.045 4.978 -14.421 1.00 96.31 95 ASP A C 1
ATOM 765 O O . ASP A 1 95 ? -8.209 4.732 -14.088 1.00 96.31 95 ASP A O 1
ATOM 769 N N . PHE A 1 96 ? -6.056 4.995 -13.523 1.00 96.94 96 PHE A N 1
ATOM 770 C CA . PHE A 1 96 ? -6.312 4.829 -12.088 1.00 96.94 96 PHE A CA 1
ATOM 771 C C . PHE A 1 96 ? -7.158 5.960 -11.487 1.00 96.94 96 PHE A C 1
ATOM 773 O O . PHE A 1 96 ? -7.846 5.729 -10.494 1.00 96.94 96 PHE A O 1
ATOM 780 N N . ARG A 1 97 ? -7.169 7.169 -12.067 1.00 95.44 97 ARG A N 1
ATOM 781 C CA . ARG A 1 97 ? -7.971 8.279 -11.522 1.00 95.44 97 ARG A CA 1
ATOM 782 C C . ARG A 1 97 ? -9.452 7.925 -11.542 1.00 95.44 97 ARG A C 1
ATOM 784 O O . ARG A 1 97 ? -10.144 8.117 -10.541 1.00 95.44 97 ARG A O 1
ATOM 791 N N . ARG A 1 98 ? -9.920 7.344 -12.651 1.00 93.12 98 ARG A N 1
ATOM 792 C CA . ARG A 1 98 ? -11.306 6.892 -12.800 1.00 93.12 98 ARG A CA 1
ATOM 793 C C . ARG A 1 98 ? -11.699 5.867 -11.741 1.00 93.12 98 ARG A C 1
ATOM 795 O O . ARG A 1 98 ? -12.746 6.025 -11.121 1.00 93.12 98 ARG A O 1
ATOM 802 N N . ILE A 1 99 ? -10.877 4.841 -11.516 1.00 92.25 99 ILE A N 1
ATOM 803 C CA . ILE A 1 99 ? -11.231 3.762 -10.583 1.00 92.25 99 ILE A CA 1
ATOM 804 C C . ILE A 1 99 ? -11.155 4.213 -9.123 1.00 92.25 99 ILE A C 1
ATOM 806 O O . ILE A 1 99 ? -12.034 3.887 -8.330 1.00 92.25 99 ILE A O 1
ATOM 810 N N . LEU A 1 100 ? -10.161 5.037 -8.773 1.00 93.00 100 LEU A N 1
ATOM 811 C CA . LEU A 1 100 ? -10.006 5.583 -7.424 1.00 93.00 100 LEU A CA 1
ATOM 812 C C . LEU A 1 100 ? -11.159 6.522 -7.042 1.00 93.00 100 LEU A C 1
ATOM 814 O O . LEU A 1 100 ? -11.542 6.574 -5.873 1.00 93.00 100 LEU A O 1
ATOM 818 N N . TYR A 1 101 ? -11.773 7.207 -8.013 1.00 89.62 101 TYR A N 1
ATOM 819 C CA . TYR A 1 101 ? -12.957 8.036 -7.774 1.00 89.62 101 TYR A CA 1
ATOM 820 C C . TYR A 1 101 ? -14.161 7.230 -7.254 1.00 89.62 101 TYR A C 1
ATOM 822 O O . TYR A 1 101 ? -14.992 7.767 -6.520 1.00 89.62 101 TYR A O 1
ATOM 830 N N . CYS A 1 102 ? -14.237 5.935 -7.579 1.00 88.50 102 CYS A N 1
ATOM 831 C CA . CYS A 1 102 ? -15.302 5.033 -7.135 1.00 88.50 102 CYS A CA 1
ATOM 832 C C . CYS A 1 102 ? -15.139 4.549 -5.683 1.00 88.50 102 CYS A C 1
ATOM 834 O O . CYS A 1 102 ? -16.023 3.861 -5.165 1.00 88.50 102 CYS A O 1
ATOM 836 N N . PHE A 1 103 ? -14.041 4.901 -5.009 1.00 89.75 103 PHE A N 1
ATOM 837 C CA . PHE A 1 103 ? -13.809 4.553 -3.612 1.00 89.75 103 PHE A CA 1
ATOM 838 C C . PHE A 1 103 ? -14.161 5.699 -2.671 1.00 89.75 103 PHE A C 1
ATOM 840 O O . PHE A 1 103 ? -13.832 6.867 -2.896 1.00 89.75 103 PHE A O 1
ATOM 847 N N . ARG A 1 104 ? -14.733 5.336 -1.519 1.00 90.06 104 ARG A N 1
ATOM 848 C CA . ARG A 1 104 ? -14.594 6.173 -0.325 1.00 90.06 104 ARG A CA 1
ATOM 849 C C . ARG A 1 104 ? -13.171 5.989 0.179 1.00 90.06 104 ARG A C 1
ATOM 851 O O . ARG A 1 104 ? -12.756 4.852 0.368 1.00 90.06 104 ARG A O 1
ATOM 858 N N . HIS A 1 105 ? -12.442 7.074 0.414 1.00 92.88 105 HIS A N 1
ATOM 859 C CA . HIS A 1 105 ? -11.045 7.002 0.842 1.00 92.88 105 HIS A CA 1
ATOM 860 C C . HIS A 1 105 ? -10.841 7.543 2.257 1.00 92.88 105 HIS A C 1
ATOM 862 O O . HIS A 1 105 ? -11.406 8.573 2.630 1.00 92.88 105 HIS A O 1
ATOM 868 N N . LEU A 1 106 ? -10.016 6.854 3.046 1.00 93.00 106 LEU A N 1
ATOM 869 C CA . LEU A 1 106 ? -9.567 7.303 4.358 1.00 93.00 106 LEU A CA 1
ATOM 870 C C . LEU A 1 106 ? -8.046 7.152 4.482 1.00 93.00 106 LEU A C 1
ATOM 872 O O . LEU A 1 106 ? -7.513 6.050 4.612 1.00 93.00 106 LEU A O 1
ATOM 876 N N . ASP A 1 107 ? -7.348 8.286 4.513 1.00 95.44 107 ASP A N 1
ATOM 877 C CA . ASP A 1 107 ? -5.918 8.333 4.820 1.00 95.44 107 ASP A CA 1
ATOM 878 C C . ASP A 1 107 ? -5.685 8.322 6.338 1.00 95.44 107 ASP A C 1
ATOM 880 O O . ASP A 1 107 ? -5.846 9.344 7.019 1.00 95.44 107 ASP A O 1
ATOM 884 N N . LEU A 1 108 ? -5.278 7.171 6.874 1.00 94.56 108 LEU A N 1
ATOM 885 C CA . LEU A 1 108 ? -5.123 6.967 8.314 1.00 94.56 108 LEU A CA 1
ATOM 886 C C . LEU A 1 108 ? -4.084 7.906 8.933 1.00 94.56 108 LEU A C 1
ATOM 888 O O . LEU A 1 108 ? -4.311 8.402 10.039 1.00 94.56 108 LEU A O 1
ATOM 892 N N . TYR A 1 109 ? -3.005 8.237 8.216 1.00 94.75 109 TYR A N 1
ATOM 893 C CA . TYR A 1 109 ? -1.993 9.176 8.705 1.00 94.75 109 TYR A CA 1
ATOM 894 C C . TYR A 1 109 ? -2.624 10.526 9.055 1.00 94.75 109 TYR A C 1
ATOM 896 O O . TYR A 1 109 ? -2.392 11.075 10.136 1.00 94.75 109 TYR A O 1
ATOM 904 N N . ARG A 1 110 ? -3.471 11.060 8.164 1.00 91.69 110 ARG A N 1
ATOM 905 C CA . ARG A 1 110 ? -4.129 12.361 8.367 1.00 91.69 110 ARG A CA 1
ATOM 906 C C . ARG A 1 110 ? -5.102 12.319 9.537 1.00 91.69 110 ARG A C 1
ATOM 908 O O . ARG A 1 110 ? -5.143 13.267 10.324 1.00 91.69 110 ARG A O 1
ATOM 915 N N . VAL A 1 111 ? -5.877 11.242 9.649 1.00 88.81 111 VAL A N 1
ATOM 916 C CA . VAL A 1 111 ? -6.872 11.071 10.717 1.00 88.81 111 VAL A CA 1
ATOM 917 C C . VAL A 1 111 ? -6.177 10.991 12.078 1.00 88.81 111 VAL A C 1
ATOM 919 O O . VAL A 1 111 ? -6.522 11.733 12.998 1.00 88.81 111 VAL A O 1
ATOM 922 N N . ILE A 1 112 ? -5.139 10.160 12.192 1.00 89.44 112 ILE A N 1
ATOM 923 C CA . ILE A 1 112 ? -4.370 9.995 13.428 1.00 89.44 112 ILE A CA 1
ATOM 924 C C . ILE A 1 112 ? -3.651 11.296 13.790 1.00 89.44 112 ILE A C 1
ATOM 926 O O . ILE A 1 112 ? -3.726 11.735 14.938 1.00 89.44 112 ILE A O 1
ATOM 930 N N . LYS A 1 113 ? -3.022 11.974 12.825 1.00 89.31 113 LYS A N 1
ATOM 931 C CA . LYS A 1 113 ? -2.333 13.245 13.079 1.00 89.31 113 LYS A CA 1
ATOM 932 C C . LYS A 1 113 ? -3.263 14.318 13.644 1.00 89.31 113 LYS A C 1
ATOM 934 O O . LYS A 1 113 ? -2.878 15.033 14.561 1.00 89.31 113 LYS A O 1
ATOM 939 N N . ARG A 1 114 ? -4.499 14.409 13.142 1.00 86.38 114 ARG A N 1
ATOM 940 C CA . ARG A 1 114 ? -5.510 15.360 13.641 1.00 86.38 114 ARG A CA 1
ATOM 941 C C . ARG A 1 114 ? -6.014 15.031 15.042 1.00 86.38 114 ARG A C 1
ATOM 943 O O . ARG A 1 114 ? -6.384 15.935 15.776 1.00 86.38 114 ARG A O 1
ATOM 950 N N . SER A 1 115 ? -6.030 13.754 15.406 1.00 82.50 115 SER A N 1
ATOM 951 C CA . SER A 1 115 ? -6.507 13.317 16.720 1.00 82.50 115 SER A CA 1
ATOM 952 C C . SER A 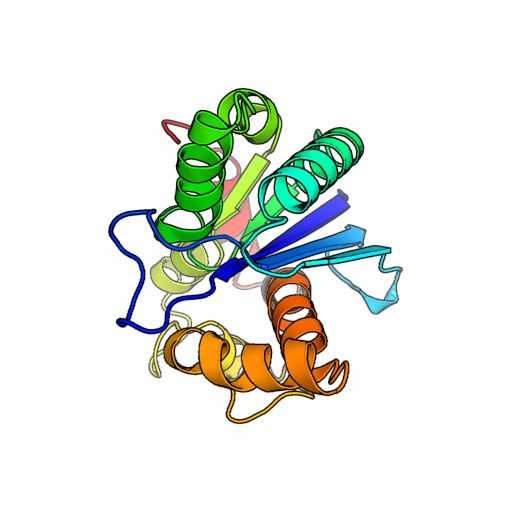1 115 ? -5.534 13.576 17.874 1.00 82.50 115 SER A C 1
ATOM 954 O O . SER A 1 115 ? -5.930 13.454 19.028 1.00 82.50 115 SER A O 1
ATOM 956 N N . GLY A 1 116 ? -4.260 13.875 17.585 1.00 80.69 116 GLY A N 1
ATOM 957 C CA . GLY A 1 116 ? -3.226 14.037 18.613 1.00 80.69 116 GLY A CA 1
ATOM 958 C C . GLY A 1 116 ? -2.883 12.749 19.373 1.00 80.69 116 GLY A C 1
ATOM 959 O O . GLY A 1 116 ? -2.310 12.817 20.455 1.00 80.69 116 GLY A O 1
ATOM 960 N N . LEU A 1 117 ? -3.228 11.574 18.828 1.00 76.25 117 LEU A N 1
ATOM 961 C CA . LEU A 1 117 ? -3.098 10.276 19.507 1.00 76.25 117 LEU A CA 1
ATOM 962 C C . LEU A 1 117 ? -1.663 9.858 19.857 1.00 76.25 117 LEU A C 1
ATOM 964 O O . LEU A 1 117 ? -1.490 9.014 20.730 1.00 76.25 117 LEU A O 1
ATOM 968 N N . SER A 1 118 ? -0.647 10.391 19.174 1.00 76.00 118 SER A N 1
ATOM 969 C CA . SER A 1 118 ? 0.744 9.966 19.356 1.00 76.00 118 SER A CA 1
ATOM 970 C C . SER A 1 118 ? 1.680 11.153 19.539 1.00 76.00 118 SER A C 1
ATOM 972 O O . SER A 1 118 ? 1.811 12.002 18.658 1.00 76.00 118 SER A O 1
ATOM 974 N N . SER A 1 119 ? 2.395 11.161 20.665 1.00 75.31 119 SER A N 1
ATOM 975 C CA . SER A 1 119 ? 3.513 12.072 20.937 1.00 75.31 119 SER A CA 1
ATOM 976 C C . SER A 1 119 ? 4.854 11.575 20.379 1.00 75.31 119 SER A C 1
ATOM 978 O O . SER A 1 119 ? 5.796 12.353 20.279 1.00 75.31 119 SER A O 1
ATOM 980 N N . HIS A 1 120 ? 4.945 10.302 19.979 1.00 77.38 120 HIS A N 1
ATOM 981 C CA . HIS A 1 120 ? 6.192 9.638 19.565 1.00 77.38 120 HIS A CA 1
ATOM 982 C C . HIS A 1 120 ? 6.374 9.591 18.038 1.00 77.38 120 HIS A C 1
ATOM 984 O O . HIS A 1 120 ? 7.255 8.904 17.523 1.00 77.38 120 HIS A O 1
ATOM 990 N N . GLY A 1 121 ? 5.522 10.309 17.301 1.00 89.69 121 GLY A N 1
ATOM 991 C CA . GLY A 1 121 ? 5.522 10.366 15.843 1.00 89.69 121 GLY A CA 1
ATOM 992 C C . GLY A 1 121 ? 4.344 9.635 15.201 1.00 89.69 121 GLY A C 1
ATOM 993 O O . GLY A 1 121 ? 3.578 8.925 15.852 1.00 89.69 121 GLY A O 1
ATOM 994 N N . TYR A 1 122 ? 4.204 9.839 13.892 1.00 94.00 122 TYR A N 1
ATOM 995 C CA . TYR A 1 122 ? 3.038 9.422 13.105 1.00 94.00 122 TYR A CA 1
ATOM 996 C C . TYR A 1 122 ? 3.399 8.442 11.982 1.00 94.00 122 TYR A C 1
ATOM 998 O O . TYR A 1 122 ? 2.631 8.288 11.041 1.00 94.00 122 TYR A O 1
ATOM 1006 N N . GLY A 1 123 ? 4.569 7.802 12.028 1.00 94.31 123 GLY A N 1
ATOM 1007 C CA . GLY A 1 123 ? 4.894 6.726 11.086 1.00 94.31 123 GLY A CA 1
ATOM 1008 C C . GLY A 1 123 ? 4.017 5.499 11.340 1.00 94.31 123 GLY A C 1
ATOM 1009 O O . GLY A 1 123 ? 3.664 5.240 12.490 1.00 94.31 123 GLY A O 1
ATOM 1010 N N . GLN A 1 124 ? 3.679 4.736 10.298 1.00 95.81 124 GLN A N 1
ATOM 1011 C CA . GLN A 1 124 ? 2.767 3.594 10.428 1.00 95.81 124 GLN A CA 1
ATOM 1012 C C . GLN A 1 124 ? 3.227 2.605 11.500 1.00 95.81 124 GLN A C 1
ATOM 1014 O O . GLN A 1 124 ? 2.493 2.344 12.446 1.00 95.81 124 GLN A O 1
ATOM 1019 N N . LYS A 1 125 ? 4.485 2.156 11.428 1.00 95.06 125 LYS A N 1
ATOM 1020 C CA . LYS A 1 125 ? 5.092 1.254 12.423 1.00 95.06 125 LYS A CA 1
ATOM 1021 C C . LYS A 1 125 ? 5.076 1.816 13.842 1.00 95.06 125 LYS A C 1
ATOM 1023 O O . LYS A 1 125 ? 4.939 1.064 14.804 1.00 95.06 125 LYS A O 1
ATOM 1028 N N . THR A 1 126 ? 5.229 3.133 13.985 1.00 94.19 126 THR A N 1
ATOM 1029 C CA . THR A 1 126 ? 5.140 3.806 15.286 1.00 94.19 126 THR A CA 1
ATOM 1030 C C . THR A 1 126 ? 3.727 3.692 15.843 1.00 94.19 126 THR A C 1
ATOM 1032 O O . THR A 1 126 ? 3.558 3.329 17.005 1.00 94.19 126 THR A O 1
ATOM 1035 N N . ILE A 1 127 ? 2.715 3.961 15.015 1.00 94.75 127 ILE A N 1
ATOM 1036 C CA . ILE A 1 127 ? 1.311 3.858 15.416 1.00 94.75 127 ILE A CA 1
ATOM 1037 C C . ILE A 1 127 ? 0.902 2.410 15.671 1.00 94.75 127 ILE A C 1
ATOM 1039 O O . ILE A 1 127 ? 0.235 2.138 16.663 1.00 94.75 127 ILE A O 1
ATOM 1043 N N . GLU A 1 128 ? 1.321 1.471 14.832 1.00 95.38 128 GLU A N 1
ATOM 1044 C CA . GLU A 1 128 ? 1.075 0.046 15.047 1.00 95.38 128 GLU A CA 1
ATOM 1045 C C . GLU A 1 128 ? 1.624 -0.405 16.393 1.00 95.38 128 GLU A C 1
ATOM 1047 O O . GLU A 1 128 ? 0.876 -0.958 17.194 1.00 95.38 128 GLU A O 1
ATOM 1052 N N . ARG A 1 129 ? 2.884 -0.074 16.698 1.00 94.12 129 ARG A N 1
ATOM 1053 C CA . ARG A 1 129 ? 3.489 -0.382 17.997 1.00 94.12 129 ARG A CA 1
ATOM 1054 C C . ARG A 1 129 ? 2.720 0.262 19.149 1.00 94.12 129 ARG A C 1
ATOM 1056 O O . ARG A 1 129 ? 2.458 -0.407 20.143 1.00 94.12 129 ARG A O 1
ATOM 1063 N N . PHE A 1 130 ? 2.332 1.531 19.008 1.00 92.25 130 PHE A N 1
ATOM 1064 C CA . PHE A 1 130 ? 1.521 2.237 20.004 1.00 92.25 130 PHE A CA 1
ATOM 1065 C C . PHE A 1 130 ? 0.166 1.550 20.251 1.00 92.25 130 PHE A C 1
ATOM 1067 O O . PHE A 1 130 ? -0.300 1.495 21.385 1.00 92.25 130 PHE A O 1
ATOM 1074 N N . LEU A 1 131 ? -0.442 0.976 19.211 1.00 91.50 131 LEU A N 1
ATOM 1075 C CA . LEU A 1 131 ? -1.703 0.230 19.281 1.00 91.50 131 LEU A CA 1
ATOM 1076 C C . LEU A 1 131 ? -1.524 -1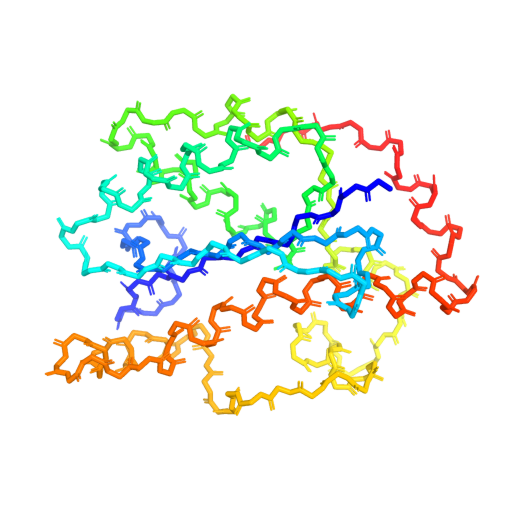.267 19.612 1.00 91.50 131 LEU A C 1
ATOM 1078 O O . LEU A 1 131 ? -2.502 -2.020 19.567 1.00 91.50 131 LEU A O 1
ATOM 1082 N N . GLY A 1 132 ? -0.302 -1.717 19.924 1.00 93.69 132 GLY A N 1
ATOM 1083 C CA . GLY A 1 132 ? 0.002 -3.121 20.224 1.00 93.69 132 GLY A CA 1
ATOM 1084 C C . GLY A 1 132 ? -0.140 -4.062 19.020 1.00 93.69 132 GLY A C 1
ATOM 1085 O O . GLY A 1 132 ? -0.489 -5.230 19.177 1.00 93.69 132 GLY A O 1
ATOM 1086 N N . ILE A 1 133 ? 0.059 -3.553 17.804 1.00 94.50 133 ILE A N 1
ATOM 1087 C CA . ILE A 1 133 ? 0.097 -4.335 16.566 1.00 94.50 133 ILE A CA 1
ATOM 1088 C C . ILE A 1 133 ? 1.552 -4.742 16.310 1.00 94.50 133 ILE A C 1
ATOM 1090 O O . ILE A 1 133 ? 2.423 -3.895 16.115 1.00 94.50 133 ILE A O 1
ATOM 1094 N N . HIS A 1 134 ? 1.802 -6.049 16.309 1.00 94.31 134 HIS A N 1
ATOM 1095 C CA . HIS A 1 134 ? 3.121 -6.627 16.061 1.00 94.31 134 HIS A CA 1
ATOM 1096 C C . HIS A 1 134 ? 3.300 -6.977 14.580 1.00 94.31 134 HIS A C 1
ATOM 1098 O O . HIS A 1 134 ? 2.353 -7.453 13.944 1.00 94.31 134 HIS A O 1
ATOM 1104 N N . ARG A 1 135 ? 4.516 -6.752 14.066 1.00 95.31 135 ARG A N 1
ATOM 1105 C CA . ARG A 1 135 ? 4.948 -7.151 12.722 1.00 95.31 135 ARG A CA 1
ATOM 1106 C C . ARG A 1 135 ? 5.846 -8.383 12.770 1.00 95.31 135 ARG A C 1
ATOM 1108 O O . ARG A 1 135 ? 6.520 -8.615 13.769 1.00 95.31 135 ARG A O 1
ATOM 1115 N N . ILE A 1 136 ? 5.870 -9.132 11.674 1.00 94.88 136 ILE A N 1
ATOM 1116 C CA . ILE A 1 136 ? 6.795 -10.234 11.412 1.00 94.88 136 ILE A CA 1
ATOM 1117 C C . ILE A 1 136 ? 8.083 -9.689 10.778 1.00 94.88 136 ILE A C 1
ATOM 1119 O O . ILE A 1 136 ? 9.184 -10.114 11.137 1.00 94.88 136 ILE A O 1
ATOM 1123 N N . VAL A 1 137 ? 7.974 -8.747 9.834 1.00 94.50 137 VAL A N 1
ATOM 1124 C CA . VAL A 1 137 ? 9.132 -8.156 9.157 1.00 94.50 137 VAL A CA 1
ATOM 1125 C C . VAL A 1 137 ? 9.621 -6.925 9.915 1.00 94.50 137 VAL A C 1
ATOM 1127 O O . VAL A 1 137 ? 9.052 -5.836 9.842 1.00 94.50 137 VAL A O 1
ATOM 1130 N N . GLU A 1 138 ? 10.742 -7.091 10.612 1.00 90.06 138 GLU A N 1
ATOM 1131 C CA . GLU A 1 138 ? 11.445 -6.003 11.295 1.00 90.06 138 GLU A CA 1
ATOM 1132 C C . GLU A 1 138 ? 12.642 -5.466 10.489 1.00 90.06 138 GLU A C 1
ATOM 1134 O O . GLU A 1 138 ? 13.161 -6.122 9.588 1.00 90.06 138 GLU A O 1
ATOM 1139 N N . GLY A 1 139 ? 13.096 -4.247 10.793 1.00 88.94 139 GLY A N 1
ATOM 1140 C CA . GLY A 1 139 ? 14.317 -3.664 10.210 1.00 88.94 139 GLY A CA 1
ATOM 1141 C C . GLY A 1 139 ? 14.240 -3.235 8.735 1.00 88.94 139 GLY A C 1
ATOM 1142 O O . GLY A 1 139 ? 15.130 -2.530 8.270 1.00 88.94 139 GLY A O 1
ATOM 1143 N N . LEU A 1 140 ? 13.176 -3.588 8.010 1.00 91.88 140 LEU A N 1
ATOM 1144 C CA . LEU A 1 140 ? 12.921 -3.115 6.646 1.00 91.88 140 LEU A CA 1
ATOM 1145 C C . LEU A 1 140 ? 12.216 -1.752 6.679 1.00 91.88 140 LEU A C 1
ATOM 1147 O O . LEU A 1 140 ? 11.431 -1.479 7.588 1.00 91.88 140 LEU A O 1
ATOM 1151 N N . SER A 1 141 ? 12.473 -0.888 5.699 1.00 89.75 141 SER A N 1
ATOM 1152 C CA . SER A 1 141 ? 11.759 0.377 5.481 1.00 89.75 141 SER A CA 1
ATOM 1153 C C . SER A 1 141 ? 11.631 0.661 3.986 1.00 89.75 141 SER A C 1
ATOM 1155 O O . SER A 1 141 ? 12.469 0.180 3.228 1.00 89.75 141 SER A O 1
ATOM 1157 N N . GLY A 1 142 ? 10.678 1.504 3.571 1.00 86.31 142 GLY A N 1
ATOM 1158 C CA . GLY A 1 142 ? 10.560 1.918 2.162 1.00 86.31 142 GLY A CA 1
ATOM 1159 C C . GLY A 1 142 ? 11.873 2.481 1.588 1.00 86.31 142 GLY A C 1
ATOM 1160 O O . GLY A 1 142 ? 12.281 2.142 0.484 1.00 86.31 142 GLY A O 1
ATOM 1161 N N . ALA A 1 143 ? 12.642 3.234 2.388 1.00 87.38 143 ALA A N 1
ATOM 1162 C CA . ALA A 1 143 ? 13.943 3.774 1.971 1.00 87.38 143 ALA A CA 1
ATOM 1163 C C . ALA A 1 143 ? 15.000 2.693 1.658 1.00 87.38 143 ALA A C 1
ATOM 1165 O O . ALA A 1 143 ? 15.908 2.919 0.856 1.00 87.38 143 ALA A O 1
ATOM 1166 N N . SER A 1 144 ? 14.904 1.522 2.291 1.00 89.19 144 SER A N 1
ATOM 1167 C CA . SER A 1 144 ? 15.806 0.387 2.075 1.00 89.19 144 SER A CA 1
ATOM 1168 C C . SER A 1 144 ? 15.173 -0.749 1.269 1.00 89.19 144 SER A C 1
ATOM 1170 O O . SER A 1 144 ? 15.854 -1.744 1.018 1.00 89.19 144 SER A O 1
ATOM 1172 N N . TYR A 1 145 ? 13.919 -0.600 0.825 1.00 95.50 145 TYR A N 1
ATOM 1173 C CA . TYR A 1 145 ? 13.146 -1.659 0.177 1.00 95.50 145 TYR A CA 1
ATOM 1174 C C . TYR A 1 145 ? 13.843 -2.211 -1.068 1.00 95.50 145 TYR A C 1
ATOM 1176 O O . TYR A 1 145 ? 13.926 -3.423 -1.241 1.00 95.50 145 TYR A O 1
ATOM 1184 N N . HIS A 1 146 ? 14.453 -1.346 -1.888 1.00 95.31 146 HIS A N 1
ATOM 1185 C CA . HIS A 1 146 ? 15.178 -1.759 -3.095 1.00 95.31 146 HIS A CA 1
ATOM 1186 C C . HIS A 1 146 ? 16.285 -2.793 -2.824 1.00 95.31 146 HIS A C 1
ATOM 1188 O O . HIS A 1 146 ? 16.570 -3.605 -3.700 1.00 95.31 146 HIS A O 1
ATOM 1194 N N . LYS A 1 147 ? 16.908 -2.789 -1.634 1.00 93.69 147 LYS A N 1
ATOM 1195 C CA . LYS A 1 147 ? 17.958 -3.756 -1.266 1.00 93.69 147 LYS A CA 1
ATOM 1196 C C . LYS A 1 147 ? 17.370 -5.139 -1.017 1.00 93.69 147 LYS A C 1
ATOM 1198 O O . LYS A 1 147 ? 17.857 -6.119 -1.558 1.00 93.69 147 LYS A O 1
ATOM 1203 N N . GLU A 1 148 ? 16.287 -5.196 -0.258 1.00 94.94 148 GLU A N 1
ATOM 1204 C CA . GLU A 1 148 ? 15.567 -6.436 0.059 1.00 94.94 148 GLU A CA 1
ATOM 1205 C C . GLU A 1 148 ? 14.860 -6.988 -1.183 1.00 94.94 148 GLU A C 1
ATOM 1207 O O . GLU A 1 148 ? 14.794 -8.192 -1.418 1.00 94.94 148 GLU A O 1
ATOM 1212 N N . PHE A 1 149 ? 14.400 -6.095 -2.056 1.00 97.56 149 PHE A N 1
ATOM 1213 C CA . PHE A 1 149 ? 13.861 -6.460 -3.353 1.00 97.56 149 PHE A CA 1
ATOM 1214 C C . PHE A 1 149 ? 14.910 -7.133 -4.261 1.00 97.56 149 PHE A C 1
ATOM 1216 O O . PHE A 1 149 ? 14.566 -8.030 -5.031 1.00 97.56 149 PHE A O 1
ATOM 1223 N N . GLN A 1 150 ? 16.200 -6.788 -4.146 1.00 96.94 150 GLN A N 1
ATOM 1224 C CA . GLN A 1 150 ? 17.260 -7.528 -4.847 1.00 96.94 150 GLN A CA 1
ATOM 1225 C C . GLN A 1 150 ? 17.385 -8.975 -4.357 1.00 96.94 150 GLN A C 1
ATOM 1227 O O . GLN A 1 150 ? 17.742 -9.853 -5.141 1.00 96.94 150 GLN A O 1
ATOM 1232 N N . ASP A 1 151 ? 17.055 -9.266 -3.099 1.00 95.50 151 ASP A N 1
ATOM 1233 C CA . ASP A 1 151 ? 17.014 -10.649 -2.615 1.00 95.50 151 ASP A CA 1
ATOM 1234 C C . ASP A 1 151 ? 15.848 -11.414 -3.234 1.00 95.50 151 ASP A C 1
ATOM 1236 O O . ASP A 1 151 ? 16.025 -12.557 -3.656 1.00 95.50 151 ASP A O 1
ATOM 1240 N N . PHE A 1 152 ? 14.686 -10.773 -3.392 1.00 97.69 152 PHE A N 1
ATOM 1241 C CA . PHE A 1 152 ? 13.584 -11.361 -4.153 1.00 97.69 152 PHE A CA 1
ATOM 1242 C C . PHE A 1 152 ? 14.004 -11.699 -5.591 1.00 97.69 152 PHE A C 1
ATOM 1244 O O . PHE A 1 152 ? 13.797 -12.825 -6.036 1.00 97.69 152 PHE A O 1
ATOM 1251 N N . LEU A 1 153 ? 14.654 -10.770 -6.300 1.00 97.81 153 LEU A N 1
ATOM 1252 C CA . LEU A 1 153 ? 15.103 -11.011 -7.676 1.00 97.81 153 LEU A CA 1
ATOM 1253 C C . LEU A 1 153 ? 16.134 -12.142 -7.790 1.00 97.81 153 LEU A C 1
ATOM 1255 O O . LEU A 1 153 ? 16.145 -12.856 -8.791 1.00 97.81 153 LEU A O 1
ATOM 1259 N N . ARG A 1 154 ? 17.014 -12.293 -6.793 1.00 97.38 154 ARG A N 1
ATOM 1260 C CA . ARG A 1 154 ? 18.101 -13.282 -6.820 1.00 97.38 154 ARG A CA 1
ATOM 1261 C C . ARG A 1 154 ? 17.667 -14.675 -6.384 1.00 97.38 154 ARG A C 1
ATOM 1263 O O . ARG A 1 154 ? 18.137 -15.650 -6.960 1.00 97.38 154 ARG A O 1
ATOM 1270 N N . SER A 1 155 ? 16.836 -14.779 -5.350 1.00 96.94 155 SER A N 1
ATOM 1271 C CA . SER A 1 155 ? 16.539 -16.058 -4.690 1.00 96.94 155 SER A CA 1
ATOM 1272 C C . SER A 1 155 ? 15.052 -16.347 -4.507 1.00 96.94 155 SER A C 1
ATOM 1274 O O . SER A 1 155 ? 14.703 -17.407 -3.993 1.00 96.94 155 SER A O 1
ATOM 1276 N N . GLY A 1 156 ? 14.164 -15.431 -4.900 1.00 96.44 156 GLY A N 1
ATOM 1277 C CA . GLY A 1 156 ? 12.736 -15.540 -4.606 1.00 96.44 156 GLY A CA 1
ATOM 1278 C C . GLY A 1 156 ? 12.401 -15.283 -3.134 1.00 96.44 156 GLY A C 1
ATOM 1279 O O . GLY A 1 156 ? 11.338 -15.695 -2.673 1.00 96.44 156 GLY A O 1
ATOM 1280 N N . CYS A 1 157 ? 13.287 -14.618 -2.380 1.00 96.56 157 CYS A N 1
ATOM 1281 C CA . CYS A 1 157 ? 13.034 -14.243 -0.990 1.00 96.56 157 CYS A CA 1
ATOM 1282 C C . CYS A 1 157 ? 11.720 -13.454 -0.865 1.00 96.56 157 CYS A C 1
ATOM 1284 O O . CYS A 1 157 ? 11.583 -12.366 -1.419 1.00 96.56 157 CYS A O 1
ATOM 1286 N N . LEU A 1 158 ? 10.757 -13.983 -0.104 1.00 97.06 158 LEU A N 1
ATOM 1287 C CA . LEU A 1 158 ? 9.428 -13.374 0.046 1.00 97.06 158 LEU A CA 1
ATOM 1288 C C . LEU A 1 158 ? 9.372 -12.268 1.106 1.00 97.06 158 LEU A C 1
ATOM 1290 O O . LEU A 1 158 ? 8.323 -11.662 1.300 1.00 97.06 158 LEU A O 1
ATOM 1294 N N . ARG A 1 159 ? 10.478 -11.978 1.797 1.00 96.88 159 ARG A N 1
ATOM 1295 C CA . ARG A 1 159 ? 10.541 -10.938 2.834 1.00 96.88 159 ARG A CA 1
ATOM 1296 C C . ARG A 1 159 ? 10.005 -9.564 2.380 1.00 96.88 159 ARG A C 1
ATOM 1298 O O . ARG A 1 159 ? 9.165 -9.033 3.105 1.00 96.88 159 ARG A O 1
ATOM 1305 N N . PRO A 1 160 ? 10.400 -8.997 1.220 1.00 97.44 160 PRO A N 1
ATOM 1306 C CA . PRO A 1 160 ? 9.823 -7.740 0.725 1.00 97.44 160 PRO A CA 1
ATOM 1307 C C . PRO A 1 160 ? 8.318 -7.837 0.409 1.00 97.44 160 PRO A C 1
ATOM 1309 O O . PRO A 1 160 ? 7.575 -6.905 0.697 1.00 97.44 160 PRO A O 1
ATOM 1312 N N . LEU A 1 161 ? 7.837 -8.980 -0.095 1.00 97.94 161 LEU A N 1
ATOM 1313 C CA . LEU A 1 161 ? 6.404 -9.199 -0.333 1.00 97.94 161 LEU A CA 1
ATOM 1314 C C . LEU A 1 161 ? 5.613 -9.212 0.985 1.00 97.94 161 LEU A C 1
ATOM 1316 O O . LEU A 1 161 ? 4.592 -8.543 1.107 1.00 97.94 161 LEU A O 1
ATOM 1320 N N . ILE A 1 162 ? 6.103 -9.946 1.989 1.00 98.12 162 ILE A N 1
ATOM 1321 C CA . ILE A 1 162 ? 5.476 -10.015 3.318 1.00 98.12 162 ILE A CA 1
ATOM 1322 C C . ILE A 1 162 ? 5.447 -8.626 3.959 1.00 98.12 162 ILE A C 1
ATOM 1324 O O . ILE A 1 162 ? 4.447 -8.263 4.567 1.00 98.12 162 ILE A O 1
ATOM 1328 N N . TYR A 1 163 ? 6.502 -7.831 3.782 1.00 97.94 163 TYR A N 1
ATOM 1329 C CA . TYR A 1 163 ? 6.547 -6.456 4.266 1.00 97.94 163 TYR A CA 1
ATOM 1330 C C . TYR A 1 163 ? 5.403 -5.592 3.705 1.00 97.94 163 TYR A C 1
ATOM 1332 O O . TYR A 1 163 ? 4.642 -5.027 4.487 1.00 97.94 163 TYR A O 1
ATOM 1340 N N . ASN A 1 164 ? 5.228 -5.566 2.379 1.00 98.31 164 ASN A N 1
ATOM 1341 C CA . ASN A 1 164 ? 4.147 -4.816 1.725 1.00 98.31 164 ASN A CA 1
ATOM 1342 C C . ASN A 1 164 ? 2.752 -5.353 2.120 1.00 98.31 164 ASN A C 1
ATOM 1344 O O . ASN A 1 164 ? 1.809 -4.582 2.308 1.00 98.31 164 ASN A O 1
ATOM 1348 N N . ILE A 1 165 ? 2.621 -6.668 2.351 1.00 98.50 165 ILE A N 1
ATOM 1349 C CA . ILE A 1 165 ? 1.397 -7.248 2.929 1.00 98.50 165 ILE A CA 1
ATOM 1350 C C . ILE A 1 165 ? 1.117 -6.682 4.323 1.00 98.50 165 ILE A C 1
ATOM 1352 O O . ILE A 1 165 ? -0.024 -6.322 4.621 1.00 98.50 165 ILE A O 1
ATOM 1356 N N . GLU A 1 166 ? 2.128 -6.607 5.190 1.00 98.12 166 GLU A N 1
ATOM 1357 C CA . GLU A 1 166 ? 1.964 -6.068 6.539 1.00 98.12 166 GLU A CA 1
ATOM 1358 C C . GLU A 1 166 ? 1.596 -4.584 6.540 1.00 98.12 166 GLU A C 1
ATOM 1360 O O . GLU A 1 166 ? 0.821 -4.179 7.406 1.00 98.12 166 GLU A O 1
ATOM 1365 N N . ASP A 1 167 ? 2.071 -3.793 5.575 1.00 98.12 167 ASP A N 1
ATOM 1366 C CA . ASP A 1 167 ? 1.689 -2.385 5.437 1.00 98.12 167 ASP A CA 1
ATOM 1367 C C . ASP A 1 167 ? 0.209 -2.219 5.037 1.00 98.12 167 ASP A C 1
ATOM 1369 O O . ASP A 1 167 ? -0.542 -1.514 5.727 1.00 98.12 167 ASP A O 1
ATOM 1373 N N . ALA A 1 168 ? -0.271 -2.960 4.033 1.00 98.31 168 ALA A N 1
ATOM 1374 C CA . ALA A 1 168 ? -1.684 -2.933 3.638 1.00 98.31 168 ALA A CA 1
ATOM 1375 C C . ALA A 1 168 ? -2.616 -3.480 4.742 1.00 98.31 168 ALA A C 1
ATOM 1377 O O . ALA A 1 168 ? -3.627 -2.866 5.096 1.00 98.31 168 ALA A O 1
ATOM 1378 N N . VAL A 1 169 ? -2.268 -4.622 5.347 1.00 98.19 169 VAL A N 1
ATOM 1379 C CA . VAL A 1 169 ? -3.031 -5.222 6.459 1.00 98.19 169 VAL A CA 1
ATOM 1380 C C . VAL A 1 169 ? -2.973 -4.349 7.715 1.00 98.19 169 VAL A C 1
ATOM 1382 O O . VAL A 1 169 ? -3.941 -4.284 8.480 1.00 98.19 169 VAL A O 1
ATOM 1385 N N . GLY A 1 170 ? -1.853 -3.663 7.936 1.00 97.75 170 GLY A N 1
ATOM 1386 C CA . GLY A 1 170 ? -1.653 -2.728 9.035 1.00 97.75 170 GLY A CA 1
ATOM 1387 C C . GLY A 1 170 ? -2.718 -1.638 9.053 1.00 97.75 170 GLY A C 1
ATOM 1388 O O . GLY A 1 170 ? -3.280 -1.358 10.113 1.00 97.75 170 GLY A O 1
ATOM 1389 N N . CYS A 1 171 ? -3.103 -1.117 7.884 1.00 97.56 171 CYS A N 1
ATOM 1390 C CA . CYS A 1 171 ? -4.191 -0.147 7.762 1.00 97.56 171 CYS A CA 1
ATOM 1391 C C . CYS A 1 171 ? -5.524 -0.674 8.323 1.00 97.56 171 CYS A C 1
ATOM 1393 O O . CYS A 1 171 ? -6.187 0.015 9.104 1.00 97.56 171 CYS A O 1
ATOM 1395 N N . LEU A 1 172 ? -5.899 -1.915 7.990 1.00 96.31 172 LEU A N 1
ATOM 1396 C CA . LEU A 1 172 ? -7.116 -2.551 8.513 1.00 96.31 172 LEU A CA 1
ATOM 1397 C C . LEU A 1 172 ? -7.053 -2.694 10.039 1.00 96.31 172 LEU A C 1
ATOM 1399 O O . LEU A 1 172 ? -7.976 -2.292 10.751 1.00 96.31 172 LEU A O 1
ATOM 1403 N N . LYS A 1 173 ? -5.931 -3.215 10.552 1.00 95.81 173 LYS A N 1
ATOM 1404 C CA . LYS A 1 173 ? -5.720 -3.432 11.991 1.00 95.81 173 LYS A CA 1
ATOM 1405 C C . LYS A 1 173 ? -5.740 -2.119 12.776 1.00 95.81 173 LYS A C 1
ATOM 1407 O O . LYS A 1 173 ? -6.339 -2.067 13.852 1.00 95.81 173 LYS A O 1
ATOM 1412 N N . ILE A 1 174 ? -5.120 -1.063 12.244 1.00 94.69 174 ILE A N 1
ATOM 1413 C CA . ILE A 1 174 ? -5.144 0.283 12.828 1.00 94.69 174 ILE A CA 1
ATOM 1414 C C . ILE A 1 174 ? -6.588 0.778 12.918 1.00 94.69 174 ILE A C 1
ATOM 1416 O O . ILE A 1 174 ? -7.026 1.142 14.009 1.00 94.69 174 ILE A O 1
ATOM 1420 N N . LEU A 1 175 ? -7.346 0.751 11.813 1.00 92.56 175 LEU A N 1
ATOM 1421 C CA . LEU A 1 175 ? -8.742 1.193 11.821 1.00 92.56 175 LEU A CA 1
ATOM 1422 C C . LEU A 1 175 ? -9.561 0.414 12.857 1.00 92.56 175 LEU A C 1
ATOM 1424 O O . LEU A 1 175 ? -10.258 1.021 13.665 1.00 92.56 175 LEU A O 1
ATOM 1428 N N . ASN A 1 176 ? -9.428 -0.914 12.893 1.00 91.75 176 ASN A N 1
ATOM 1429 C CA . ASN A 1 176 ? -10.133 -1.761 13.853 1.00 91.75 176 ASN A CA 1
ATOM 1430 C C . ASN A 1 176 ? -9.827 -1.378 15.312 1.00 91.75 176 ASN A C 1
ATOM 1432 O O . ASN A 1 176 ? -10.742 -1.234 16.124 1.00 91.75 176 ASN A O 1
ATOM 1436 N N . ARG A 1 177 ? -8.550 -1.165 15.657 1.00 90.50 177 ARG A N 1
ATOM 1437 C CA . ARG A 1 177 ? -8.138 -0.745 17.010 1.00 90.50 177 ARG A CA 1
ATOM 1438 C C . ARG A 1 177 ? -8.684 0.630 17.383 1.00 90.50 177 ARG A C 1
ATOM 1440 O O . ARG A 1 177 ? -9.138 0.820 18.515 1.00 90.50 177 ARG A O 1
ATOM 1447 N N . LEU A 1 178 ? -8.671 1.565 16.439 1.00 86.69 178 LEU A N 1
ATOM 1448 C CA . LEU A 1 178 ? -9.188 2.914 16.647 1.00 86.69 178 LEU A CA 1
ATOM 1449 C C . LEU A 1 178 ? -10.709 2.911 16.832 1.00 86.69 178 LEU A C 1
ATOM 1451 O O . LEU A 1 178 ? -11.196 3.530 17.771 1.00 86.69 178 LEU A O 1
ATOM 1455 N N . SER A 1 179 ? -11.453 2.150 16.028 1.00 83.62 179 SER A N 1
ATOM 1456 C CA . SER A 1 179 ? -12.915 2.032 16.137 1.00 83.62 179 SER A CA 1
ATOM 1457 C C . SER A 1 179 ? -13.374 1.408 17.459 1.00 83.62 179 SER A C 1
ATOM 1459 O O . SER A 1 179 ? -14.405 1.798 18.000 1.00 83.62 179 SER A O 1
ATOM 1461 N N . ARG A 1 180 ? -12.599 0.469 18.018 1.00 80.12 180 ARG A N 1
ATOM 1462 C CA . ARG A 1 180 ? -12.882 -0.136 19.336 1.00 80.12 180 ARG A CA 1
ATOM 1463 C C . ARG A 1 180 ? -12.503 0.774 20.505 1.00 80.12 180 ARG A C 1
ATOM 1465 O O . ARG A 1 180 ? -13.018 0.615 21.608 1.00 80.12 180 ARG A O 1
ATOM 1472 N N . SER A 1 181 ? -11.619 1.737 20.269 1.00 72.75 181 SER A N 1
ATOM 1473 C CA . SER A 1 181 ? -11.250 2.757 21.243 1.00 72.75 181 SER A CA 1
ATOM 1474 C C . SER A 1 181 ? -12.272 3.889 21.144 1.00 72.75 181 SER A C 1
ATOM 1476 O O . SER A 1 181 ? -12.107 4.795 20.335 1.00 72.75 181 SER A O 1
ATOM 1478 N N . GLY A 1 182 ? -13.343 3.853 21.947 1.00 59.97 182 GLY A N 1
ATOM 1479 C CA . GLY A 1 182 ? -14.523 4.740 21.841 1.00 59.97 182 GLY A CA 1
ATOM 1480 C C . GLY A 1 182 ? -14.275 6.258 21.704 1.00 59.97 182 GLY A C 1
ATOM 1481 O O . GLY A 1 182 ? -15.180 6.992 21.320 1.00 59.97 182 GLY A O 1
ATOM 1482 N N . ARG A 1 183 ? -13.045 6.738 21.933 1.00 55.66 183 ARG A N 1
ATOM 1483 C CA . ARG A 1 183 ? -12.568 8.099 21.631 1.00 55.66 183 ARG A CA 1
ATOM 1484 C C . ARG A 1 183 ? -12.500 8.451 20.133 1.00 55.66 183 ARG A C 1
ATOM 1486 O O . ARG A 1 183 ? -12.461 9.635 19.819 1.00 55.66 183 ARG A O 1
ATOM 1493 N N . PHE A 1 184 ? -12.474 7.482 19.212 1.00 58.56 184 PHE A N 1
ATOM 1494 C CA . PHE A 1 184 ? -12.219 7.745 17.783 1.00 58.56 184 PHE A CA 1
ATOM 1495 C C . PHE A 1 184 ? -13.461 7.739 16.878 1.00 58.56 184 PHE A C 1
ATOM 1497 O O . PHE A 1 184 ? -13.410 8.246 15.756 1.00 58.56 184 PHE A O 1
ATOM 1504 N N . LEU A 1 185 ? -14.591 7.218 17.369 1.00 52.53 185 LEU A N 1
ATOM 1505 C CA . LEU A 1 185 ? -15.845 7.117 16.610 1.00 52.53 185 LEU A CA 1
ATOM 1506 C C . LEU A 1 185 ? -16.375 8.488 16.148 1.00 52.53 185 LEU A C 1
ATOM 1508 O O . LEU A 1 185 ? -16.863 8.613 15.028 1.00 52.53 185 LEU A O 1
ATOM 1512 N N . TYR A 1 186 ? -16.207 9.542 16.957 1.00 47.47 186 TYR A N 1
ATOM 1513 C CA . TYR A 1 186 ? -16.609 10.909 16.587 1.00 47.47 186 TYR A CA 1
ATOM 1514 C C . TYR A 1 186 ? -15.761 11.503 15.449 1.00 47.47 186 TYR A C 1
ATOM 1516 O O . TYR A 1 186 ? -16.281 12.198 14.573 1.00 47.47 186 TYR A O 1
ATOM 1524 N N . THR A 1 187 ? -14.462 11.203 15.418 1.00 50.81 187 THR A N 1
ATOM 1525 C CA . THR A 1 187 ? -13.533 11.711 14.397 1.00 50.81 187 THR A CA 1
ATOM 1526 C C . THR A 1 187 ? -13.742 11.012 13.054 1.00 50.81 187 THR A C 1
ATOM 1528 O O . THR A 1 187 ? -13.714 11.658 12.015 1.00 50.81 187 THR A O 1
ATOM 1531 N N . VAL A 1 188 ? -14.022 9.706 13.043 1.00 51.34 188 VAL A N 1
ATOM 1532 C CA . VAL A 1 188 ? -14.304 8.972 11.795 1.00 51.34 188 VAL A CA 1
ATOM 1533 C C . VAL A 1 188 ? -15.655 9.386 11.195 1.00 51.34 188 VAL A C 1
ATOM 1535 O O . VAL A 1 188 ? -15.729 9.641 9.993 1.00 51.34 188 VAL A O 1
ATOM 1538 N N . ASN A 1 189 ? -16.695 9.559 12.022 1.00 45.91 189 ASN A N 1
ATOM 1539 C CA . ASN A 1 189 ? -18.035 9.956 11.563 1.00 45.91 189 ASN A CA 1
ATOM 1540 C C . ASN A 1 189 ? -18.113 11.410 11.055 1.00 45.91 189 ASN A C 1
ATOM 1542 O O . ASN A 1 189 ? -18.923 11.725 10.183 1.00 45.91 189 ASN A O 1
ATOM 1546 N N . SER A 1 190 ? -17.253 12.303 11.551 1.00 44.97 190 SER A N 1
ATOM 1547 C CA . SER A 1 190 ? -17.127 13.672 11.023 1.00 44.97 190 SER A CA 1
ATOM 1548 C C . SER A 1 190 ? -16.316 13.740 9.722 1.00 44.97 190 SER A C 1
ATOM 1550 O O . SER A 1 190 ? -16.525 14.641 8.912 1.00 44.97 190 SER A O 1
ATOM 1552 N N . ILE A 1 191 ? -15.430 12.767 9.475 1.00 48.25 191 ILE A N 1
ATOM 1553 C CA . ILE A 1 191 ? -14.596 12.689 8.263 1.00 48.25 191 ILE A CA 1
ATOM 1554 C C . ILE A 1 191 ? -15.303 11.936 7.127 1.00 48.25 191 ILE A C 1
ATOM 1556 O O . ILE A 1 191 ? -15.038 12.211 5.958 1.00 48.25 191 ILE A O 1
ATOM 1560 N N . SER A 1 192 ? -16.277 11.068 7.427 1.00 44.56 192 SER A N 1
ATOM 1561 C CA . SER A 1 192 ? -17.096 10.384 6.412 1.00 44.56 192 SER A CA 1
ATOM 1562 C C . SER A 1 192 ? -17.914 11.307 5.493 1.00 44.56 192 SER A C 1
ATOM 1564 O O . SER A 1 192 ? -18.490 10.811 4.527 1.00 44.56 192 SER A O 1
ATOM 1566 N N . GLY A 1 193 ? -17.941 12.620 5.755 1.00 39.44 193 GLY A N 1
ATOM 1567 C CA . GLY A 1 193 ? -18.515 13.645 4.877 1.00 39.44 193 GLY A CA 1
ATOM 1568 C C . GLY A 1 193 ? -17.579 14.178 3.780 1.00 39.44 193 GLY A C 1
ATOM 1569 O O . GLY A 1 193 ? -18.021 14.977 2.956 1.00 39.44 193 GLY A O 1
ATOM 1570 N N . VAL A 1 194 ? -16.306 13.767 3.732 1.00 43.22 194 VAL A N 1
ATOM 1571 C CA . VAL A 1 194 ? -15.358 14.236 2.708 1.00 43.22 194 VAL A CA 1
ATOM 1572 C C . VAL A 1 194 ? -15.526 13.403 1.436 1.00 43.22 194 VAL A C 1
ATOM 1574 O O . VAL A 1 194 ? -14.980 12.311 1.307 1.00 43.22 194 VAL A O 1
ATOM 1577 N N . ARG A 1 195 ? -16.316 13.920 0.488 1.00 44.41 195 ARG A N 1
ATOM 1578 C CA . ARG A 1 195 ? -16.260 13.484 -0.913 1.00 44.41 195 ARG A CA 1
ATOM 1579 C C . ARG A 1 195 ? -14.913 13.904 -1.507 1.00 44.41 195 ARG A C 1
ATOM 1581 O O . ARG A 1 195 ? -14.447 15.005 -1.224 1.00 44.41 195 ARG A O 1
ATOM 1588 N N . ASN A 1 196 ? -14.319 13.013 -2.302 1.00 46.16 196 ASN A N 1
ATOM 1589 C CA . ASN A 1 196 ? -13.032 13.188 -2.978 1.00 46.16 196 ASN A CA 1
ATOM 1590 C C . ASN A 1 196 ? -12.987 14.527 -3.732 1.00 46.16 196 ASN A C 1
ATOM 1592 O O . ASN A 1 196 ? -13.601 14.669 -4.788 1.00 46.16 196 ASN A O 1
ATOM 1596 N N . THR A 1 197 ? -12.258 15.502 -3.197 1.00 40.16 197 THR A N 1
ATOM 1597 C CA . THR A 1 197 ? -11.797 16.664 -3.956 1.00 40.16 197 THR A CA 1
ATOM 1598 C C . THR A 1 197 ? -10.313 16.456 -4.226 1.00 40.16 197 THR A C 1
ATOM 1600 O O . THR A 1 197 ? -9.496 16.641 -3.326 1.00 40.16 197 THR A O 1
ATOM 1603 N N . GLU A 1 198 ? -10.037 16.051 -5.465 1.00 40.56 198 GLU A N 1
ATOM 1604 C CA . GLU A 1 198 ? -8.738 16.059 -6.152 1.00 40.56 198 GLU A CA 1
ATOM 1605 C C . GLU A 1 198 ? -7.733 14.960 -5.745 1.00 40.56 198 GLU A C 1
ATOM 1607 O O . GLU A 1 198 ? -7.080 15.018 -4.701 1.00 40.56 198 GLU A O 1
ATOM 1612 N N . PHE A 1 199 ? -7.611 13.967 -6.637 1.00 43.84 199 PHE A N 1
ATOM 1613 C CA . PHE A 1 199 ? -6.441 13.097 -6.788 1.00 43.84 199 PHE A CA 1
ATOM 1614 C C . PHE A 1 199 ? -5.543 13.655 -7.893 1.00 43.84 199 PHE A C 1
ATOM 1616 O O . PHE A 1 199 ? -6.105 14.039 -8.948 1.00 43.84 199 PHE A O 1
#

Secondary structure (DSSP, 8-state):
-EEEEEEEEE--TTSS-TTS-SPEEEEEEEEEETT-TTS--EEEEEE--GGGHHHHHHHHHHHHHHTTTSEEEESSTTTTHHHHHHHHHHHTT--HHHHHHTSEEEEHHHHHHHHT--SS---HHHHHHHTTPPPS--S--GGGHHHHHHHHHHH---HHHHHHHHHHHHHHHHHHHHHHSTTSHHHHHHHTT------

Solvent-accessible surface area (backbone atoms only — not comparable to full-atom values): 11193 Å² total; per-residue (Å²): 106,49,28,32,9,39,37,65,42,50,51,32,87,88,47,82,64,85,80,62,75,51,37,55,26,33,40,19,45,26,37,16,60,63,19,42,58,88,85,38,67,50,79,50,76,48,76,45,62,61,95,40,26,65,60,52,53,52,52,51,51,58,54,52,63,78,48,60,70,27,38,37,28,22,72,48,19,83,81,40,49,57,53,43,50,32,60,53,23,53,79,73,76,38,69,46,64,67,60,56,67,49,37,50,73,47,45,49,37,61,55,46,62,74,67,64,79,54,93,88,51,75,50,69,70,52,46,32,51,74,70,71,49,85,78,88,73,72,96,74,47,79,83,51,37,38,62,48,44,49,42,26,76,73,72,64,46,56,64,52,59,51,41,42,43,50,55,5,43,42,41,26,49,51,51,33,55,40,59,73,39,76,85,37,50,66,60,52,64,66,52,72,72,66,72,92,78,83,135

Sequence (199 aa):
MPCVGFDIETYSPRGFPDDYRDPVVAATLATSIDGDVRDGLVLISLIYPPYKEEILLRRLYEFFDLCMGNLLLTYNGLRFDLKYIVNRGEIYGIDFRRILYCFRHLDLYRVIKRSGLSSHGYGQKTIERFLGIHRIVEGLSGASYHKEFQDFLRSGCLRPLIYNIEDAVGCLKILNRLSRSGRFLYTVNSISGVRNTEF

Mean predicted aligned error: 5.15 Å

Nearest PDB structures (foldseek):
  4jrp-assembly3_A  TM=6.455E-01  e=1.997E-03  Escherichia coli K-12
  4js4-assembly3_B  TM=6.437E-01  e=2.650E-03  Escherichia coli K-12
  4jrq-assembly3_B  TM=5.898E-01  e=1.997E-03  Escherichia coli K-12
  4hcc-assembly1_A  TM=5.315E-01  e=7.638E-04  Escherichia coli DH5[alpha]
  4jrq-assembly3_A  TM=5.756E-01  e=2.967E-03  Escherichia coli K-12